Protein 6BIO (pdb70)

Solvent-accessible surface area: 13486 Å² total; per-residue (Å²): 77,45,53,154,43,52,142,164,32,72,40,83,36,100,38,115,91,7,38,9,0,60,0,32,2,94,92,78,36,63,20,94,0,12,117,48,11,128,26,74,112,86,189,32,52,22,94,0,15,66,22,2,87,0,0,4,55,28,106,92,104,38,25,0,37,1,43,7,17,144,34,55,4,32,0,43,99,98,5,16,65,88,46,79,34,106,18,61,0,71,73,62,6,10,0,9,57,52,7,1,90,82,14,101,108,55,68,86,0,52,50,112,9,128,7,42,0,27,0,16,34,0,88,26,0,3,18,0,46,25,174,54,95,87,4,10,0,59,54,102,10,0,111,79,83,42,44,70,115,104,41,80,25,1,0,70,23,0,4,53,32,0,69,83,32,68,55,25,117,33,70,143,34,54,3,8,50,105,31,0,8,13,8,0,0,0,6,11,0,0,6,36,5,9,33,25,3,49,22,66,8,74,48,0,14,108,86,30,108,94,12,166,78,50,87,85,20,76,32,0,0,0,0,0,1,61,41,51,105,130,66,81,140,101,21,52,21,0,0,0,24,18,14,149,32,45,0,0,1,0,9,75,110,50,139,36,2,54,97,49,49,34,210,160,31,106,93,67,56,34,28,10,32,33,23,24,122,136

B-factor: mean 14.34, std 7.34, range [4.66, 56.33]

Nearest PDB structures (foldseek):
  6bio-assembly1_A  TM=1.004E+00  e=8.485E-59  Trichomonas vaginalis
  6biq-assembly4_C  TM=9.882E-01  e=1.682E-50  Trichomonas vaginalis
  6biq-assembly5_D  TM=9.774E-01  e=6.934E-48  Trichomonas vaginalis
  7cfl-assembly1_A  TM=9.328E-01  e=3.157E-10  Clostridioides difficile
  4fdy-assembly2_B  TM=7.165E-01  e=2.242E-06  Staphylococcus aureus subsp. aureus Mu50

CATH classification: 2.30.30.40 (+1 more: 3.90.1720.10)

InterPro domains:
  IPR000064 Endopeptidase, NLPC/P60 domain [PF00877] (165-260)
  IPR000064 Endopeptidase, NLPC/P60 domain [PS51935] (149-275)
  IPR003646 SH3-like domain, bacterial-type [PF08239] (89-139)
  IPR038765 Papain-like cysteine peptidase superfamily [SSF54001] (151-274)
  IPR051794 Peptidoglycan endopeptidase RipA/RipB-like [PTHR47359] (88-273)

Structure (mmCIF, N/CA/C/O backbone):
data_6BIO
#
_entry.id   6BIO
#
_cell.length_a   53.150
_cell.length_b   70.120
_cell.length_c   80.000
_cell.angle_alpha   90.00
_cell.angle_beta   90.00
_cell.angle_gamma   90.00
#
_symmetry.space_group_name_H-M   'P 21 2 21'
#
loop_
_entity.id
_entity.type
_entity.pdbx_description
1 polymer 'Clan CA, family C40, NlpC/P60 superfamily cysteine peptidase'
2 water water
#
loop_
_atom_site.group_PDB
_atom_site.id
_atom_site.type_symbol
_atom_site.label_atom_id
_atom_site.label_alt_id
_atom_site.label_comp_id
_atom_site.label_asym_id
_atom_site.label_entity_id
_atom_site.label_seq_id
_atom_site.pdbx_PDB_ins_code
_atom_site.Cartn_x
_atom_site.Cartn_y
_atom_site.Cartn_z
_atom_site.occupancy
_atom_site.B_iso_or_equiv
_atom_site.auth_seq_id
_atom_site.auth_comp_id
_atom_site.auth_asym_id
_atom_site.auth_atom_id
_atom_site.pdbx_PDB_model_num
ATOM 1 N N . GLY A 1 1 ? 47.562 20.951 12.759 1.00 35.86 -2 GLY A N 1
ATOM 2 C CA . GLY A 1 1 ? 46.457 20.037 12.323 1.00 34.87 -2 GLY A CA 1
ATOM 3 C C . GLY A 1 1 ? 46.551 18.608 12.819 1.00 33.65 -2 GLY A C 1
ATOM 4 O O . GLY A 1 1 ? 46.524 17.664 12.010 1.00 35.35 -2 GLY A O 1
ATOM 10 N N . PRO A 1 2 ? 46.629 18.426 14.152 1.00 30.73 -1 PRO A N 1
ATOM 11 C CA . PRO A 1 2 ? 46.663 19.541 15.106 1.00 27.85 -1 PRO A CA 1
ATOM 12 C C . PRO A 1 2 ? 48.098 19.977 15.521 1.00 24.57 -1 PRO A C 1
ATOM 13 O O . PRO A 1 2 ? 48.277 20.851 16.364 1.00 25.23 -1 PRO A O 1
ATOM 24 N N . GLY A 1 3 ? 49.131 19.385 14.932 1.00 21.10 0 GLY A N 1
ATOM 25 C CA . GLY A 1 3 ? 50.460 19.675 15.433 1.00 18.56 0 GLY A CA 1
ATOM 26 C C . GLY A 1 3 ? 51.178 20.865 14.813 1.00 16.53 0 GLY A C 1
ATOM 27 O O . GLY A 1 3 ? 52.190 21.301 15.366 1.00 17.61 0 GLY A O 1
ATOM 31 N N . MET A 1 4 ? 50.705 21.407 13.686 1.00 14.38 1 MET A N 1
ATOM 32 C CA . MET A 1 4 ? 51.365 22.540 13.048 1.00 12.70 1 MET A CA 1
ATOM 33 C C . MET A 1 4 ? 51.349 23.777 13.958 1.00 11.34 1 MET A C 1
ATOM 34 O O . MET A 1 4 ? 50.304 24.131 14.536 1.00 11.87 1 MET A O 1
ATOM 48 N N . LEU A 1 5 ? 52.504 24.377 14.130 1.00 11.18 2 LEU A N 1
ATOM 49 C CA . LEU A 1 5 ? 52.637 25.628 14.859 1.00 11.08 2 LEU A CA 1
ATOM 50 C C . LEU A 1 5 ? 53.486 26.566 14.020 1.00 10.76 2 LEU A C 1
ATOM 51 O O . LEU A 1 5 ? 54.527 26.176 13.490 1.00 12.13 2 LEU A O 1
ATOM 67 N N . SER A 1 6 ? 53.038 27.802 13.897 1.00 10.12 3 SER A N 1
ATOM 68 C CA . SER A 1 6 ? 53.706 28.806 13.084 1.00 10.87 3 SER A CA 1
ATOM 69 C C . SER A 1 6 ? 55.019 29.272 13.713 1.00 10.89 3 SER A C 1
ATOM 70 O O . SER A 1 6 ? 55.105 29.529 14.918 1.00 11.19 3 SER A O 1
ATOM 78 N N . ILE A 1 7 ? 56.048 29.422 12.874 1.00 11.03 4 ILE A N 1
ATOM 79 C CA . ILE A 1 7 ? 57.317 29.997 13.318 1.00 11.38 4 ILE A CA 1
ATOM 80 C C . ILE A 1 7 ? 57.173 31.439 13.775 1.00 11.61 4 ILE A C 1
ATOM 81 O O . ILE A 1 7 ? 58.059 31.963 14.460 1.00 12.53 4 ILE A O 1
ATOM 97 N N . LEU A 1 8 ? 56.050 32.091 13.450 1.00 11.39 5 LEU A N 1
ATOM 98 C CA . LEU A 1 8 ? 55.825 33.461 13.912 1.00 11.58 5 LEU A CA 1
ATOM 99 C C . LEU A 1 8 ? 55.580 33.521 15.412 1.00 11.49 5 LEU A C 1
ATOM 100 O O . LEU A 1 8 ? 55.762 34.584 16.025 1.00 12.96 5 LEU A O 1
ATOM 116 N N . LEU A 1 9 ? 55.162 32.412 16.023 1.00 11.10 6 LEU A N 1
ATOM 117 C CA . LEU A 1 9 ? 55.063 32.313 17.471 1.00 10.59 6 LEU A CA 1
ATOM 118 C C . LEU A 1 9 ? 56.424 32.133 18.124 1.00 10.23 6 LEU A C 1
ATOM 119 O O . LEU A 1 9 ? 57.256 31.344 17.663 1.00 10.46 6 LEU A O 1
ATOM 135 N N . SER A 1 10 ? 56.629 32.822 19.236 1.00 10.43 7 SER A N 1
ATOM 136 C CA . SER A 1 10 ? 57.826 32.607 20.024 1.00 10.10 7 SER A CA 1
ATOM 137 C C . SER A 1 10 ? 57.867 31.181 20.538 1.00 10.74 7 SER A C 1
ATOM 138 O O . SER A 1 10 ? 56.841 30.569 20.836 1.00 10.65 7 SER A O 1
ATOM 146 N N . ALA A 1 11 ? 59.077 30.662 20.660 1.00 10.58 8 ALA A N 1
ATOM 147 C CA . ALA A 1 11 ? 59.310 29.370 21.291 1.00 10.98 8 ALA A CA 1
ATOM 148 C C . ALA A 1 11 ? 59.268 29.451 22.811 1.00 11.83 8 ALA A C 1
ATOM 149 O O . ALA A 1 11 ? 59.372 28.412 23.469 1.00 13.97 8 ALA A O 1
ATOM 156 N N . SER A 1 12 ? 59.157 30.646 23.386 1.00 11.64 9 SER A N 1
ATOM 157 C CA A SER A 1 12 ? 59.150 30.835 24.825 0.41 12.47 9 SER A CA 1
ATOM 158 C CA B SER A 1 12 ? 59.126 30.784 24.821 0.59 12.80 9 SER A CA 1
ATOM 159 C C . SER A 1 12 ? 57.951 31.685 25.188 1.00 12.56 9 SER A C 1
ATOM 160 O O . SER A 1 12 ? 57.477 32.476 24.380 1.00 12.86 9 SER A O 1
ATOM 175 N N . SER A 1 13 ? 57.462 31.533 26.414 1.00 12.71 10 SER A N 1
ATOM 176 C CA . SER A 1 13 ? 56.423 32.420 26.909 1.00 13.03 10 SER A CA 1
ATOM 177 C C . SER A 1 13 ? 56.622 32.733 28.384 1.00 15.05 10 SER A C 1
ATOM 178 O O . SER A 1 13 ? 56.967 31.857 29.167 1.00 16.25 10 SER A O 1
ATOM 186 N N . SER A 1 14 ? 56.459 34.008 28.722 1.00 16.08 11 SER A N 1
ATOM 187 C CA . SER A 1 14 ? 56.383 34.458 30.105 1.00 17.31 11 SER A CA 1
ATOM 188 C C . SER A 1 14 ? 54.959 34.805 30.515 1.00 16.05 11 SER A C 1
ATOM 189 O O . SER A 1 14 ? 54.763 35.413 31.576 1.00 17.78 11 SER A O 1
ATOM 197 N N . TYR A 1 15 ? 53.965 34.411 29.719 1.00 13.41 12 TYR A N 1
ATOM 198 C CA . TYR A 1 15 ? 52.588 34.844 29.942 1.00 11.53 12 TYR A CA 1
ATOM 199 C C . TYR A 1 15 ? 52.035 34.178 31.194 1.00 10.86 12 TYR A C 1
ATOM 200 O O . TYR A 1 15 ? 51.966 32.947 31.266 1.00 12.44 12 TYR A O 1
ATOM 218 N N . GLN A 1 16 ? 51.648 34.987 32.180 1.00 10.08 13 GLN A N 1
ATOM 219 C CA A GLN A 1 16 ? 51.162 34.458 33.434 0.52 10.99 13 GLN A CA 1
ATOM 220 C CA B GLN A 1 16 ? 51.126 34.564 33.476 0.48 11.51 13 GLN A CA 1
ATOM 221 C C . GLN A 1 16 ? 49.677 34.123 33.346 1.00 9.77 13 GLN A C 1
ATOM 222 O O . GLN A 1 16 ? 48.899 34.728 32.603 1.00 9.59 13 GLN A O 1
ATOM 249 N N . THR A 1 17 ? 49.279 33.123 34.127 1.00 8.99 14 THR A N 1
ATOM 250 C CA . THR A 1 17 ? 47.886 32.711 34.174 1.00 8.78 14 THR A CA 1
ATOM 251 C C . THR A 1 17 ? 47.005 33.852 34.654 1.00 8.28 14 THR A C 1
ATOM 252 O O . THR A 1 17 ? 47.248 34.448 35.721 1.00 10.28 14 THR A O 1
ATOM 263 N N . GLN A 1 18 ? 46.006 34.182 33.829 1.00 7.08 15 GLN A N 1
ATOM 264 C CA . GLN A 1 18 ? 45.114 35.299 34.101 1.00 7.07 15 GLN A CA 1
ATOM 265 C C . GLN A 1 18 ? 43.680 34.880 33.826 1.00 6.10 15 GLN A C 1
ATOM 266 O O . GLN A 1 18 ? 43.416 33.921 33.113 1.00 6.55 15 GLN A O 1
ATOM 280 N N . THR A 1 19 ? 42.744 35.628 34.390 1.00 6.46 16 THR A N 1
ATOM 281 C CA . THR A 1 19 ? 41.312 35.478 34.149 1.00 5.98 16 THR A CA 1
ATOM 282 C C . THR A 1 19 ? 40.782 36.791 33.591 1.00 6.33 16 THR A C 1
ATOM 283 O O . THR A 1 19 ? 41.527 37.744 33.376 1.00 6.86 16 THR A O 1
ATOM 294 N N . ILE A 1 20 ? 39.495 36.834 33.324 1.00 6.32 17 ILE A N 1
ATOM 295 C CA . ILE A 1 20 ? 38.835 37.983 32.702 1.00 6.09 17 ILE A CA 1
ATOM 296 C C . ILE A 1 20 ? 38.003 38.664 33.754 1.00 6.58 17 ILE A C 1
ATOM 297 O O . ILE A 1 20 ? 37.234 38.007 34.443 1.00 7.44 17 ILE A O 1
ATOM 313 N N . GLY A 1 21 ? 38.103 39.990 33.818 1.00 6.67 18 GLY A N 1
ATOM 314 C CA . GLY A 1 21 ? 37.246 40.774 34.664 1.00 6.38 18 GLY A CA 1
ATOM 315 C C . GLY A 1 21 ? 36.423 41.804 33.911 1.00 6.32 18 GLY A C 1
ATOM 316 O O . GLY A 1 21 ? 36.816 42.319 32.863 1.00 6.30 18 GLY A O 1
ATOM 320 N N . ARG A 1 22 ? 35.274 42.115 34.480 1.00 7.04 19 ARG A N 1
ATOM 321 C CA . ARG A 1 22 ? 34.452 43.204 33.982 1.00 7.05 19 ARG A CA 1
ATOM 322 C C . ARG A 1 22 ? 34.150 44.097 35.174 1.00 7.00 19 ARG A C 1
ATOM 323 O O . ARG A 1 22 ? 33.716 43.599 36.220 1.00 7.76 19 ARG A O 1
ATOM 344 N N . LEU A 1 23 ? 34.366 45.406 35.015 1.00 6.94 20 LEU A N 1
ATOM 345 C CA . LEU A 1 23 ? 34.140 46.327 36.118 1.00 7.18 20 LEU A CA 1
ATOM 346 C C . LEU A 1 23 ? 32.660 46.541 36.353 1.00 8.20 20 LEU A C 1
ATOM 347 O O . LEU A 1 23 ? 31.890 46.801 35.427 1.00 8.23 20 LEU A O 1
ATOM 363 N N . THR A 1 24 ? 32.261 46.399 37.615 1.00 8.91 21 THR A N 1
ATOM 364 C CA . THR A 1 24 ? 30.897 46.608 38.038 1.00 8.93 21 THR A CA 1
ATOM 365 C C . THR A 1 24 ? 30.721 47.809 38.964 1.00 9.27 21 THR A C 1
ATOM 366 O O . THR A 1 24 ? 29.574 48.253 39.165 1.00 10.63 21 THR A O 1
ATOM 377 N N . THR A 1 25 ? 31.798 48.295 39.577 1.00 9.17 22 THR A N 1
ATOM 378 C CA . THR A 1 25 ? 31.819 49.523 40.374 1.00 8.89 22 THR A CA 1
ATOM 379 C C . THR A 1 25 ? 30.522 49.733 41.171 1.00 9.19 22 THR A C 1
ATOM 380 O O . THR A 1 25 ? 29.792 50.703 40.935 1.00 9.95 22 THR A O 1
ATOM 391 N N . PRO A 1 26 ? 30.210 48.844 42.117 1.00 10.19 23 PRO A N 1
ATOM 392 C CA . PRO A 1 26 ? 28.857 48.847 42.709 1.00 11.29 23 PRO A CA 1
ATOM 393 C C . PRO A 1 26 ? 28.400 50.201 43.262 1.00 10.70 23 PRO A C 1
ATOM 394 O O . PRO A 1 26 ? 29.084 50.860 44.040 1.00 11.58 23 PRO A O 1
ATOM 405 N N . GLY A 1 27 ? 27.209 50.607 42.840 1.00 9.90 24 GLY A N 1
ATOM 406 C CA . GLY A 1 27 ? 26.578 51.827 43.288 1.00 10.15 24 GLY A CA 1
ATOM 407 C C . GLY A 1 27 ? 27.049 53.070 42.567 1.00 9.83 24 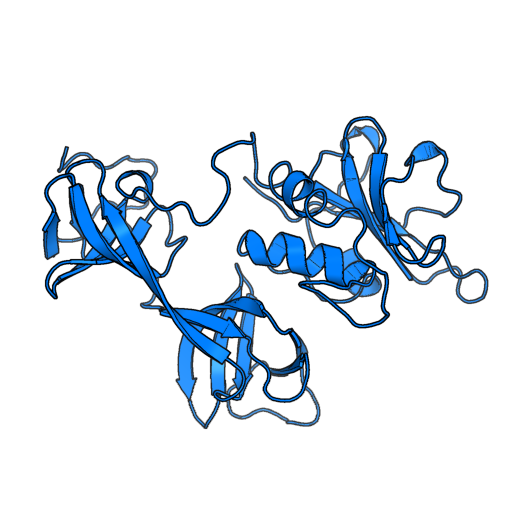GLY A C 1
ATOM 408 O O . GLY A 1 27 ? 26.545 54.163 42.859 1.00 10.55 24 GLY A O 1
ATOM 412 N N . THR A 1 28 ? 27.965 52.950 41.605 1.00 10.09 25 THR A N 1
ATOM 413 C CA . THR A 1 28 ? 28.560 54.105 40.955 1.00 9.93 25 THR A CA 1
ATOM 414 C C . THR A 1 28 ? 29.130 53.650 39.609 1.00 8.67 25 THR A C 1
ATOM 415 O O . THR A 1 28 ? 28.721 52.616 39.062 1.00 9.04 25 THR A O 1
ATOM 426 N N . ASN A 1 29 ? 30.011 54.478 39.045 1.00 8.68 26 ASN A N 1
ATOM 427 C CA . ASN A 1 29 ? 30.552 54.233 37.718 1.00 8.18 26 ASN A CA 1
ATOM 428 C C . ASN A 1 29 ? 32.063 54.170 37.684 1.00 8.06 26 ASN A C 1
ATOM 429 O O . ASN A 1 29 ? 32.620 54.033 36.600 1.00 8.31 26 ASN A O 1
ATOM 440 N N . LEU A 1 30 ? 32.730 54.325 38.823 1.00 8.06 27 LEU A N 1
ATOM 441 C CA . LEU A 1 30 ? 34.183 54.400 38.819 1.00 8.06 27 LEU A CA 1
ATOM 442 C C . LEU A 1 30 ? 34.757 53.755 40.069 1.00 8.59 27 LEU A C 1
ATOM 443 O O . LEU A 1 30 ? 34.066 53.579 41.081 1.00 9.13 27 LEU A O 1
ATOM 459 N N . VAL A 1 31 ? 36.045 53.417 40.004 1.00 8.23 28 VAL A N 1
ATOM 460 C CA . VAL A 1 31 ? 36.800 52.891 41.142 1.00 7.93 28 VAL A CA 1
ATOM 461 C C . VAL A 1 31 ? 38.205 53.475 41.075 1.00 8.14 28 VAL A C 1
ATOM 462 O O . VAL A 1 31 ? 38.822 53.527 40.005 1.00 7.50 28 VAL A O 1
ATOM 475 N N . LYS A 1 32 ? 38.752 53.865 42.240 1.00 8.76 29 LYS A N 1
ATOM 476 C CA . LYS A 1 32 ? 40.139 54.328 42.304 1.00 9.06 29 LYS A CA 1
ATOM 477 C C . LYS A 1 32 ? 41.084 53.184 41.961 1.00 8.19 29 LYS A C 1
ATOM 478 O O . LYS A 1 32 ? 40.908 52.052 42.416 1.00 8.91 29 LYS A O 1
ATOM 497 N N . ALA A 1 33 ? 42.140 53.497 41.219 1.00 8.06 30 ALA A N 1
ATOM 498 C CA . ALA A 1 33 ? 43.183 52.543 40.881 1.00 7.95 30 ALA A CA 1
ATOM 499 C C . ALA A 1 33 ? 44.502 52.995 41.499 1.00 8.36 30 ALA A C 1
ATOM 500 O O . ALA A 1 33 ? 44.763 54.204 41.662 1.00 9.21 30 ALA A O 1
ATOM 507 N N . TYR A 1 34 ? 45.315 52.014 41.846 1.00 8.18 31 TYR A N 1
ATOM 508 C CA . TYR A 1 34 ? 46.588 52.231 42.513 1.00 8.53 31 TYR A CA 1
ATOM 509 C C . TYR A 1 34 ? 47.683 51.404 41.851 1.00 9.11 31 TYR A C 1
ATOM 510 O O . TYR A 1 34 ? 47.431 50.467 41.109 1.00 9.06 31 TYR A O 1
ATOM 528 N N . LYS A 1 35 ? 48.914 51.740 42.152 1.00 9.85 32 LYS A N 1
ATOM 529 C CA . LYS A 1 35 ? 50.040 51.023 41.599 1.00 11.35 32 LYS A CA 1
ATOM 530 C C . LYS A 1 35 ? 50.617 49.991 42.563 1.00 12.16 32 LYS A C 1
ATOM 531 O O . LYS A 1 35 ? 51.649 49.386 42.257 1.00 14.01 32 LYS A O 1
ATOM 550 N N . SER A 1 36 ? 49.971 49.749 43.691 1.00 12.86 33 SER A N 1
ATOM 551 C CA . SER A 1 36 ? 50.343 48.647 44.579 1.00 13.57 33 SER A CA 1
ATOM 552 C C . SER A 1 36 ? 49.113 48.170 45.346 1.00 13.02 33 SER A C 1
ATOM 553 O O . SER A 1 36 ? 48.080 48.839 45.376 1.00 12.37 33 SER A O 1
ATOM 561 N N . SER A 1 37 ? 49.237 47.000 45.964 1.00 13.29 34 SER A N 1
ATOM 562 C CA . SER A 1 37 ? 48.194 46.427 46.797 1.00 14.23 34 SER A CA 1
ATOM 563 C C . SER A 1 37 ? 48.234 46.923 48.232 1.00 15.86 34 SER A C 1
ATOM 564 O O . SER A 1 37 ? 47.456 46.446 49.076 1.00 16.19 34 SER A O 1
ATOM 572 N N . ASN A 1 38 ? 49.139 47.840 48.531 1.00 16.25 35 ASN A N 1
ATOM 573 C CA . ASN A 1 38 ? 49.187 48.519 49.826 1.00 18.37 35 ASN A CA 1
ATOM 574 C C . ASN A 1 38 ? 49.535 49.974 49.559 1.00 18.46 35 ASN A C 1
ATOM 575 O O . ASN A 1 38 ? 50.628 50.450 49.873 1.00 19.38 35 ASN A O 1
ATOM 586 N N . PRO A 1 39 ? 48.608 50.717 48.979 1.00 18.35 36 PRO A N 1
ATOM 587 C CA . PRO A 1 39 ? 48.937 52.025 48.427 1.00 19.28 36 PRO A CA 1
ATOM 588 C C . PRO A 1 39 ? 48.822 53.106 49.472 1.00 21.40 36 PRO A C 1
ATOM 589 O O . PRO A 1 39 ? 48.240 52.922 50.540 1.00 21.58 36 PRO A O 1
ATOM 600 N N . ASP A 1 40 ? 49.408 54.238 49.124 1.00 23.44 37 ASP A N 1
ATOM 601 C CA . ASP A 1 40 ? 49.027 55.521 49.682 1.00 25.88 37 ASP A CA 1
ATOM 602 C C . ASP A 1 40 ? 47.631 55.813 49.130 1.00 25.93 37 ASP A C 1
ATOM 603 O O . ASP A 1 40 ? 47.473 56.196 47.972 1.00 25.39 37 ASP A O 1
ATOM 612 N N . LEU A 1 41 ? 46.597 55.612 49.949 1.00 26.53 38 LEU A N 1
ATOM 613 C CA . LEU A 1 41 ? 45.233 55.636 49.414 1.00 27.12 38 LEU A CA 1
ATOM 614 C C . LEU A 1 41 ? 44.805 57.014 48.928 1.00 27.96 38 LEU A C 1
ATOM 615 O O . LEU A 1 41 ? 43.841 57.112 48.147 1.00 28.43 38 LEU A O 1
ATOM 631 N N . ALA A 1 42 ? 45.479 58.066 49.400 1.00 27.72 39 ALA A N 1
ATOM 632 C CA . ALA A 1 42 ? 45.267 59.422 48.922 1.00 27.87 39 ALA A CA 1
ATOM 633 C C . ALA A 1 42 ? 45.776 59.629 47.511 1.00 27.51 39 ALA A C 1
ATOM 634 O O . ALA A 1 42 ? 45.315 60.559 46.839 1.00 28.71 39 ALA A O 1
ATOM 641 N N . ARG A 1 43 ? 46.737 58.828 47.060 1.00 25.69 40 ARG A N 1
ATOM 642 C CA . ARG A 1 43 ? 47.403 59.058 45.798 1.00 24.46 40 ARG A CA 1
ATOM 643 C C . ARG A 1 43 ? 47.049 57.908 44.851 1.00 20.71 40 ARG A C 1
ATOM 644 O O . ARG A 1 43 ? 47.862 57.049 44.541 1.00 21.15 40 ARG A O 1
ATOM 665 N N . ASN A 1 44 ? 45.795 57.872 44.413 1.00 17.46 41 ASN A N 1
ATOM 666 C CA . ASN A 1 44 ? 45.443 56.937 43.356 1.00 14.63 41 ASN A CA 1
ATOM 667 C C . ASN A 1 44 ? 46.044 57.417 42.042 1.00 13.50 41 ASN A C 1
ATOM 668 O O . ASN A 1 44 ? 46.166 58.621 41.793 1.00 14.16 41 ASN A O 1
ATOM 679 N N . CYS A 1 45 ? 46.453 56.464 41.208 1.00 12.36 42 CYS A N 1
ATOM 680 C CA . CYS A 1 45 ? 47.080 56.834 39.938 1.00 11.06 42 CYS A CA 1
ATOM 681 C C . CYS A 1 45 ? 46.069 57.376 38.935 1.00 10.26 42 CYS A C 1
ATOM 682 O O . CYS A 1 45 ? 46.422 58.223 38.110 1.00 11.46 42 CYS A O 1
ATOM 690 N N . TYR A 1 46 ? 44.847 56.857 38.973 1.00 8.70 43 TYR A N 1
ATOM 691 C CA . TYR A 1 46 ? 43.736 57.233 38.109 1.00 7.66 43 TYR A CA 1
ATOM 692 C C . TYR A 1 46 ? 42.542 56.422 38.627 1.00 7.75 43 TYR A C 1
ATOM 693 O O . TYR A 1 46 ? 42.573 55.932 39.754 1.00 8.45 43 TYR A O 1
ATOM 711 N N . TRP A 1 47 ? 41.502 56.274 37.812 1.00 7.51 44 TRP A N 1
ATOM 712 C CA . TRP A 1 47 ? 40.359 55.436 38.084 1.00 7.01 44 TRP A CA 1
ATOM 713 C C . TRP A 1 47 ? 40.149 54.499 36.909 1.00 6.40 44 TRP A C 1
ATOM 714 O O . TRP A 1 47 ? 40.636 54.724 35.806 1.00 6.75 44 TRP A O 1
ATOM 735 N N . LEU A 1 48 ? 39.397 53.433 37.158 1.00 6.05 45 LEU A N 1
ATOM 736 C CA . LEU A 1 48 ? 38.822 52.639 36.080 1.00 6.53 45 LEU A CA 1
ATOM 737 C C . LEU A 1 48 ? 37.304 52.671 36.205 1.00 6.03 45 LEU A C 1
ATOM 738 O O . LEU A 1 48 ? 36.777 53.095 37.231 1.00 7.60 45 LEU A O 1
ATOM 754 N N . TYR A 1 49 ? 36.602 52.255 35.133 1.00 5.89 46 TYR A N 1
ATOM 755 C CA . TYR A 1 49 ? 35.197 52.630 34.940 1.00 6.42 46 TYR A CA 1
ATOM 756 C C . TYR A 1 49 ? 34.287 51.438 34.650 1.00 7.06 46 TYR A C 1
ATOM 757 O O . TYR A 1 49 ? 34.710 50.413 34.114 1.00 6.91 46 TYR A O 1
ATOM 775 N N . PHE A 1 50 ? 33.015 51.639 34.983 1.00 7.18 47 PHE A N 1
ATOM 776 C CA . PHE A 1 50 ? 31.984 50.637 34.790 1.00 6.25 47 PHE A CA 1
ATOM 777 C C . PHE A 1 50 ? 32.011 50.066 33.382 1.00 6.52 47 PHE A C 1
ATOM 778 O O . PHE A 1 50 ? 32.113 50.801 32.394 1.00 6.66 47 PHE A O 1
ATOM 795 N N . ASP A 1 51 ? 31.917 48.736 33.284 1.00 6.17 48 ASP A N 1
ATOM 796 C CA . ASP A 1 51 ? 31.795 47.993 32.038 1.00 6.26 48 ASP A CA 1
ATOM 797 C C . ASP A 1 51 ? 33.075 47.947 31.220 1.00 5.71 48 ASP A C 1
ATOM 798 O O . ASP A 1 51 ? 33.041 47.456 30.104 1.00 6.82 48 ASP A O 1
ATOM 807 N N . TYR A 1 52 ? 34.199 48.406 31.775 1.00 5.30 49 TYR A N 1
ATOM 808 C CA . TYR A 1 52 ? 35.488 48.123 31.171 1.00 5.02 49 TYR A CA 1
ATOM 809 C C . TYR A 1 52 ? 35.836 46.653 31.371 1.00 5.38 49 TYR A C 1
ATOM 810 O O . TYR A 1 52 ? 35.473 46.032 32.370 1.00 6.82 49 TYR A O 1
ATOM 828 N N . TYR A 1 53 ? 36.586 46.119 30.410 1.00 5.74 50 TYR A N 1
ATOM 829 C CA . TYR A 1 53 ? 37.107 44.75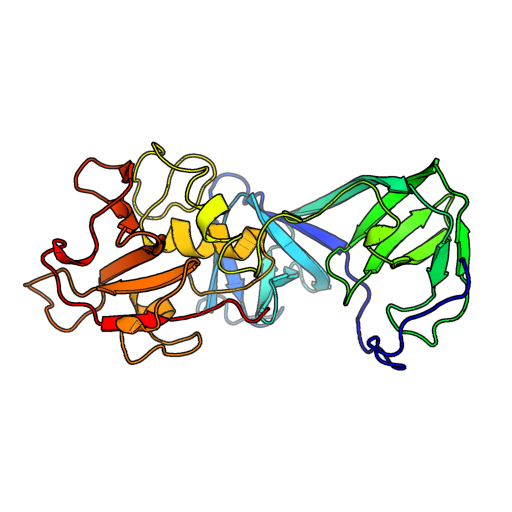9 30.469 1.00 5.73 50 TYR A CA 1
ATOM 830 C C . TYR A 1 53 ? 38.595 44.786 30.828 1.00 5.54 50 TYR A C 1
ATOM 831 O O . TYR A 1 53 ? 39.355 45.639 30.352 1.00 5.16 50 TYR A O 1
ATOM 849 N N . VAL A 1 54 ? 39.002 43.814 31.644 1.00 5.21 51 VAL A N 1
ATOM 850 C CA . VAL A 1 54 ? 40.386 43.692 32.083 1.00 5.30 51 VAL A CA 1
ATOM 851 C C . VAL A 1 54 ? 40.776 42.221 32.072 1.00 5.32 51 VAL A C 1
ATOM 852 O O . VAL A 1 54 ? 39.926 41.330 32.085 1.00 5.98 51 VAL A O 1
ATOM 865 N N . HIS A 1 55 ? 42.093 41.988 32.165 1.00 5.29 52 HIS A N 1
ATOM 866 C CA . HIS A 1 55 ? 42.600 40.731 32.635 1.00 5.32 52 HIS A CA 1
ATOM 867 C C . HIS A 1 55 ? 42.885 40.852 34.127 1.00 5.68 52 HIS A C 1
ATOM 868 O O . HIS A 1 55 ? 43.283 41.913 34.618 1.00 6.80 52 HIS A O 1
ATOM 883 N N . ILE A 1 56 ? 42.688 39.762 34.852 1.00 6.43 53 ILE A N 1
ATOM 884 C CA . ILE A 1 56 ? 42.958 39.699 36.291 1.00 6.90 53 ILE A CA 1
ATOM 885 C C . ILE A 1 56 ? 44.192 38.854 36.499 1.00 7.15 53 ILE A C 1
ATOM 886 O O . ILE A 1 56 ? 44.186 37.670 36.167 1.00 7.40 53 ILE A O 1
ATOM 902 N N . LEU A 1 57 ? 45.239 39.460 37.052 1.00 8.38 54 LEU A N 1
ATOM 903 C CA . LEU A 1 57 ? 46.504 38.804 37.354 1.00 8.85 54 LEU A CA 1
ATOM 904 C C . LEU A 1 57 ? 46.492 38.113 38.706 1.00 9.32 54 LEU A C 1
ATOM 905 O O . LEU A 1 57 ? 47.256 37.169 38.912 1.00 11.06 54 LEU A O 1
ATOM 921 N N . GLY A 1 58 ? 45.632 38.544 39.617 1.00 9.39 55 GLY A N 1
ATOM 922 C CA . GLY A 1 58 ? 45.558 37.954 40.935 1.00 10.49 55 GLY A CA 1
ATOM 923 C C . GLY A 1 58 ? 44.907 38.915 41.899 1.00 10.03 55 GLY A C 1
ATOM 924 O O . GLY A 1 58 ? 44.445 39.982 41.506 1.00 9.44 55 GLY A O 1
ATOM 928 N N . TYR A 1 59 ? 44.890 38.521 43.162 1.00 10.73 56 TYR A N 1
ATOM 929 C CA . TYR A 1 59 ? 44.299 39.316 44.225 1.00 10.88 56 TYR A CA 1
ATOM 930 C C . TYR A 1 59 ? 45.274 39.368 45.396 1.00 11.89 56 TYR A C 1
ATOM 931 O O . TYR A 1 59 ? 45.964 38.384 45.688 1.00 13.73 56 TYR A O 1
ATOM 949 N N . GLU A 1 60 ? 45.283 40.492 46.110 1.00 12.71 57 GLU A N 1
ATOM 950 C CA . GLU A 1 60 ? 46.109 40.636 47.301 1.00 14.28 57 GLU A CA 1
ATOM 951 C C . GLU A 1 60 ? 45.561 41.777 48.145 1.00 13.39 57 GLU A C 1
ATOM 952 O O . GLU A 1 60 ? 45.237 42.840 47.613 1.00 12.56 57 GLU A O 1
ATOM 964 N N . ASN A 1 61 ? 45.493 41.560 49.461 1.00 13.62 58 ASN A N 1
ATOM 965 C CA . ASN A 1 61 ? 45.179 42.629 50.411 1.00 14.72 58 ASN A CA 1
ATOM 966 C C . ASN A 1 61 ? 43.903 43.378 50.069 1.00 14.67 58 ASN A C 1
ATOM 967 O O . ASN A 1 61 ? 43.800 44.590 50.281 1.00 16.50 58 ASN A O 1
ATOM 978 N N . GLY A 1 62 ? 42.915 42.657 49.549 1.00 14.10 59 GLY A N 1
ATOM 979 C CA . GLY A 1 62 ? 41.644 43.267 49.222 1.00 13.40 59 GLY A CA 1
ATOM 980 C C . GLY A 1 62 ? 41.557 43.881 47.844 1.00 12.51 59 GLY A C 1
ATOM 981 O O . GLY A 1 62 ? 40.503 44.424 47.494 1.00 12.91 59 GLY A O 1
ATOM 985 N N . PHE A 1 63 ? 42.626 43.828 47.062 1.00 10.77 60 PHE A N 1
ATOM 986 C CA . PHE A 1 63 ? 42.649 44.384 45.721 1.00 10.63 60 PHE A CA 1
ATOM 987 C C . PHE A 1 63 ? 42.760 43.291 44.672 1.00 10.23 60 PHE A C 1
ATOM 988 O O . PHE A 1 63 ? 43.365 42.242 44.898 1.00 11.44 60 PHE A O 1
ATOM 1005 N N . ALA A 1 64 ? 42.229 43.586 43.503 1.00 9.02 61 ALA A N 1
ATOM 1006 C CA . ALA A 1 64 ? 42.494 42.834 42.291 1.00 8.24 61 ALA A CA 1
ATOM 1007 C C . ALA A 1 64 ? 43.593 43.545 41.506 1.00 7.99 61 ALA A C 1
ATOM 1008 O O . ALA A 1 64 ? 43.544 44.772 41.335 1.00 8.05 61 ALA A O 1
ATOM 1015 N N . HIS A 1 65 ? 44.580 42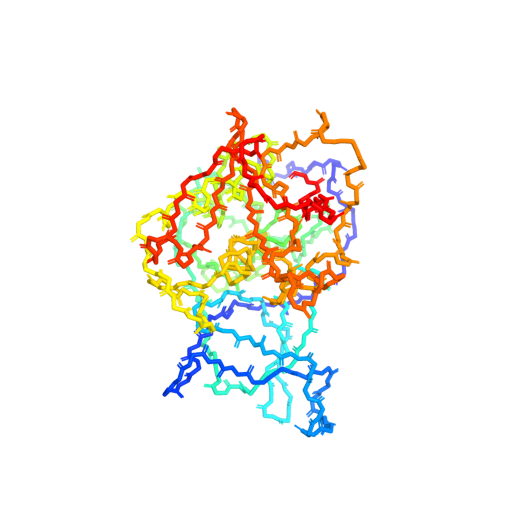.777 41.048 1.00 8.00 62 HIS A N 1
ATOM 1016 C CA . HIS A 1 65 ? 45.616 43.252 40.158 1.00 8.16 62 HIS A CA 1
ATOM 1017 C C . HIS A 1 65 ? 45.102 43.032 38.745 1.00 7.71 62 HIS A C 1
ATOM 1018 O O . HIS A 1 65 ? 44.878 41.883 38.344 1.00 7.54 62 HIS A O 1
ATOM 1032 N N . VAL A 1 66 ? 44.868 44.117 38.004 1.00 6.82 63 VAL A N 1
ATOM 1033 C CA . VAL A 1 66 ? 44.224 44.048 36.698 1.00 6.00 63 VAL A CA 1
ATOM 1034 C C . VAL A 1 66 ? 45.151 44.616 35.635 1.00 6.18 63 VAL A C 1
ATOM 1035 O O . VAL A 1 66 ? 46.049 45.408 35.911 1.00 6.88 63 VAL A O 1
ATOM 1048 N N . ARG A 1 67 ? 44.858 44.241 34.396 1.00 6.23 64 ARG A N 1
ATOM 1049 C CA . ARG A 1 67 ? 45.700 44.606 33.279 1.00 6.01 64 ARG A CA 1
ATOM 1050 C C . ARG A 1 67 ? 44.847 44.920 32.072 1.00 5.51 64 ARG A C 1
ATOM 1051 O O . ARG A 1 67 ? 43.895 44.182 31.759 1.00 5.97 64 ARG A O 1
ATOM 1072 N N . ILE A 1 68 ? 45.197 46.020 31.405 1.00 5.70 65 ILE A N 1
ATOM 1073 C CA . ILE A 1 68 ? 44.622 46.387 30.106 1.00 5.35 65 ILE A CA 1
ATOM 1074 C C . ILE A 1 68 ? 45.815 46.615 29.181 1.00 5.07 65 ILE A C 1
ATOM 1075 O O . ILE A 1 68 ? 46.579 47.551 29.384 1.00 5.97 65 ILE A O 1
ATOM 1091 N N . GLY A 1 69 ? 46.030 45.730 28.230 1.00 5.43 66 GLY A N 1
ATOM 1092 C CA . GLY A 1 69 ? 47.202 45.885 27.371 1.00 5.84 66 GLY A CA 1
ATOM 1093 C C . GLY A 1 69 ? 48.483 45.871 28.179 1.00 6.74 66 GLY A C 1
ATOM 1094 O O . GLY A 1 69 ? 48.757 44.945 28.938 1.00 7.11 66 GLY A O 1
ATOM 1098 N N . THR A 1 70 ? 49.274 46.913 27.996 1.00 7.13 67 THR A N 1
ATOM 1099 C CA . THR A 1 70 ? 50.545 47.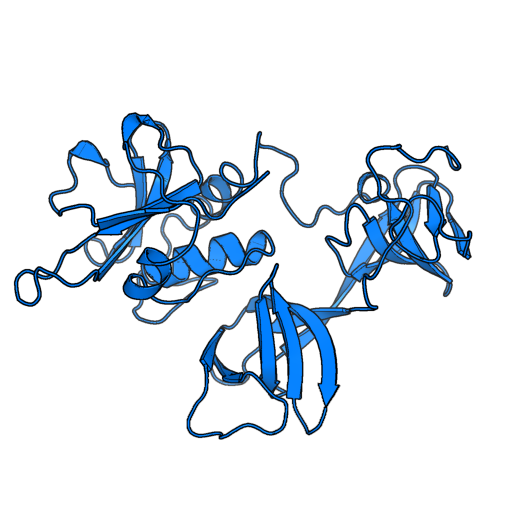034 28.682 1.00 8.87 67 THR A CA 1
ATOM 1100 C C . THR A 1 70 ? 50.413 47.661 30.059 1.00 8.46 67 THR A C 1
ATOM 1101 O O . THR A 1 70 ? 51.420 47.793 30.747 1.00 10.19 67 THR A O 1
ATOM 1112 N N . GLU A 1 71 ? 49.231 48.097 30.469 1.00 7.08 68 GLU A N 1
ATOM 1113 C CA . GLU A 1 71 ? 49.026 48.808 31.714 1.00 6.77 68 GLU A CA 1
ATOM 1114 C C . GLU A 1 71 ? 48.484 47.868 32.779 1.00 6.81 68 GLU A C 1
ATOM 1115 O O . GLU A 1 71 ? 47.550 47.112 32.523 1.00 7.19 68 GLU A O 1
ATOM 1127 N N . ASP A 1 72 ? 49.033 47.935 33.976 1.00 7.03 69 ASP A N 1
ATOM 1128 C CA . ASP A 1 72 ? 48.497 47.210 35.123 1.00 7.33 69 ASP A CA 1
ATOM 1129 C C . ASP A 1 72 ? 48.312 48.141 36.316 1.00 7.63 69 ASP A C 1
ATOM 1130 O O . ASP A 1 72 ? 49.027 49.140 36.486 1.00 7.97 69 ASP A O 1
ATOM 1139 N N . CYS A 1 73 ? 47.358 47.781 37.165 1.00 7.47 70 CYS A N 1
ATOM 1140 C CA . CYS A 1 73 ? 47.048 48.563 38.349 1.00 7.43 70 CYS A CA 1
ATOM 1141 C C . CYS A 1 73 ? 46.244 47.683 39.298 1.00 7.32 70 CYS A C 1
ATOM 1142 O O . CYS A 1 73 ? 45.929 46.521 39.005 1.00 7.73 70 CYS A O 1
ATOM 1150 N N . TRP A 1 74 ? 45.900 48.252 40.441 1.00 7.79 71 TRP A N 1
ATOM 1151 C CA . TRP A 1 74 ? 45.201 47.540 41.500 1.00 7.48 71 TRP A CA 1
ATOM 1152 C C . TRP A 1 74 ? 43.936 48.308 41.841 1.00 7.65 71 TRP A C 1
ATOM 1153 O O . TRP A 1 74 ? 43.985 49.528 42.043 1.00 8.87 71 TRP A O 1
ATOM 1174 N N . ILE A 1 75 ? 42.814 47.599 41.910 1.00 7.64 72 ILE A N 1
ATOM 1175 C CA . ILE A 1 75 ? 41.506 48.151 42.225 1.00 8.45 72 ILE A CA 1
ATOM 1176 C C . ILE A 1 75 ? 40.817 47.282 43.270 1.00 8.53 72 ILE A C 1
ATOM 1177 O O . ILE A 1 75 ? 41.052 46.081 43.358 1.00 9.10 72 ILE A O 1
ATOM 1193 N N . SER A 1 76 ? 39.920 47.868 44.049 1.00 9.73 73 SER A N 1
ATOM 1194 C CA . SER A 1 76 ? 39.246 47.084 45.082 1.00 11.34 73 SER A CA 1
ATOM 1195 C C . SER A 1 76 ? 38.595 45.857 44.469 1.00 10.95 73 SER A C 1
ATOM 1196 O O . SER A 1 76 ? 37.920 45.965 43.447 1.00 11.36 73 SER A O 1
ATOM 1204 N N . LYS A 1 77 ? 38.754 44.697 45.130 1.00 10.94 74 LYS A N 1
ATOM 1205 C CA . LYS A 1 77 ? 38.224 43.459 44.575 1.00 12.08 74 LYS A CA 1
ATOM 1206 C C . LYS A 1 77 ? 36.715 43.481 44.427 1.00 12.67 74 LYS A C 1
ATOM 1207 O O . LYS A 1 77 ? 36.181 42.723 43.608 1.00 13.83 74 LYS A O 1
ATOM 1226 N N . ASP A 1 78 ? 36.008 44.325 45.170 1.00 12.76 75 ASP A N 1
ATOM 1227 C CA A ASP A 1 78 ? 34.558 44.363 45.030 0.53 13.85 75 ASP A CA 1
ATOM 1228 C CA B ASP A 1 78 ? 34.556 44.394 45.058 0.47 13.61 75 ASP A CA 1
ATOM 1229 C C . ASP A 1 78 ? 34.096 45.219 43.872 1.00 12.44 75 ASP A C 1
ATOM 1230 O O . ASP A 1 78 ? 32.893 45.322 43.649 1.00 12.61 75 ASP A O 1
ATOM 1247 N N . SER A 1 79 ? 35.015 45.785 43.102 1.00 10.55 76 SER A N 1
ATOM 1248 C CA . SER A 1 79 ? 34.634 46.637 41.978 1.00 9.13 76 SER A CA 1
ATOM 1249 C C . SER A 1 79 ? 34.544 45.917 40.646 1.00 8.58 76 SER A C 1
ATOM 1250 O O . SER A 1 79 ? 34.254 46.568 39.637 1.00 8.43 76 SER A O 1
ATOM 1258 N N . LEU A 1 80 ? 34.799 44.614 40.591 1.00 8.66 77 LEU A N 1
ATOM 1259 C CA . LEU A 1 80 ? 34.753 43.873 39.339 1.00 9.63 77 LEU A CA 1
ATOM 1260 C C . LEU A 1 80 ? 34.228 42.475 39.624 1.00 9.65 77 LEU A C 1
ATOM 1261 O O . LEU A 1 80 ? 34.208 42.012 40.777 1.00 10.64 77 LEU A O 1
ATOM 1277 N N . GLU A 1 81 ? 33.862 41.802 38.540 1.00 10.11 78 GLU A N 1
ATOM 1278 C CA . GLU A 1 81 ? 33.439 40.416 38.552 1.00 9.69 78 GLU A CA 1
ATOM 1279 C C . GLU A 1 81 ? 34.294 39.618 37.575 1.00 9.35 78 GLU A C 1
ATOM 1280 O O . GLU A 1 81 ? 34.742 40.137 36.557 1.00 9.81 78 GLU A O 1
ATOM 1292 N N . GLU A 1 82 ? 34.525 38.341 37.896 1.00 9.59 79 GLU A N 1
ATOM 1293 C CA . GLU A 1 82 ? 35.186 37.416 36.972 1.00 10.71 79 GLU A CA 1
ATOM 1294 C C . GLU A 1 82 ? 34.191 36.934 35.925 1.00 10.36 79 GLU A C 1
ATOM 1295 O O . GLU A 1 82 ? 33.018 36.677 36.233 1.00 12.19 79 GLU A O 1
ATOM 1307 N N . ILE A 1 83 ? 34.673 36.779 34.700 1.00 9.98 80 ILE A N 1
ATOM 1308 C CA . ILE A 1 83 ? 33.870 36.405 33.548 1.00 11.17 80 ILE A CA 1
ATOM 1309 C C . ILE A 1 83 ? 34.479 35.172 32.921 1.00 10.28 80 ILE A C 1
ATOM 1310 O O . ILE A 1 83 ? 35.688 35.157 32.657 1.00 9.73 80 ILE A O 1
ATOM 1326 N N . THR A 1 84 ? 33.641 34.186 32.607 1.00 9.99 81 THR A N 1
ATOM 1327 C CA . THR A 1 84 ? 34.032 33.112 31.699 1.00 10.04 81 THR A CA 1
ATOM 1328 C C . THR A 1 84 ? 33.062 33.077 30.526 1.00 10.20 81 THR A C 1
ATOM 1329 O O . THR A 1 84 ? 31.897 33.440 30.665 1.00 11.77 81 THR A O 1
ATOM 1340 N N . ILE A 1 85 ? 33.543 32.629 29.372 1.00 9.90 82 ILE A N 1
ATOM 1341 C CA . ILE A 1 85 ? 32.798 32.769 28.119 1.00 9.88 82 ILE A CA 1
ATOM 1342 C C . ILE A 1 85 ? 32.640 31.420 27.402 1.00 9.94 82 ILE A C 1
ATOM 1343 O O . ILE A 1 85 ? 33.601 30.889 26.850 1.00 10.00 82 ILE A O 1
ATOM 1359 N N . PRO A 1 86 ? 31.437 30.854 27.350 1.00 11.01 83 PRO A N 1
ATOM 1360 C CA . PRO A 1 86 ? 31.236 29.608 26.594 1.00 11.89 83 PRO A CA 1
ATOM 1361 C C . PRO A 1 86 ? 31.362 29.830 25.108 1.00 12.43 83 PRO A C 1
ATOM 1362 O O . PRO A 1 86 ? 30.881 30.834 24.580 1.00 14.30 83 PRO A O 1
ATOM 1373 N N . THR A 1 87 ? 31.981 28.873 24.420 1.00 12.48 84 THR A N 1
ATOM 1374 C CA . THR A 1 87 ? 32.056 28.892 22.968 1.00 13.12 84 THR A CA 1
ATOM 1375 C C . THR A 1 87 ? 32.262 27.442 22.503 1.00 13.18 84 THR A C 1
ATOM 1376 O O . THR A 1 87 ? 32.157 26.499 23.300 1.00 13.58 84 THR A O 1
ATOM 1387 N N . GLN A 1 88 ? 32.584 27.276 21.225 1.00 14.51 85 GLN A N 1
ATOM 1388 C CA . GLN A 1 88 ? 32.909 25.979 20.650 1.00 16.06 85 GLN A CA 1
ATOM 1389 C C . GLN A 1 88 ? 34.103 26.093 19.720 1.00 14.97 85 GLN A C 1
ATOM 1390 O O . GLN A 1 88 ? 34.358 27.156 19.140 1.00 15.18 85 GLN A O 1
ATOM 1404 N N . SER A 1 89 ? 34.855 25.006 19.584 1.00 14.04 86 SER A N 1
ATOM 1405 C CA . SER A 1 89 ? 35.930 25.003 18.616 1.00 15.04 86 SER A CA 1
ATOM 1406 C C . SER A 1 89 ? 35.347 24.701 17.244 1.00 16.18 86 SER A C 1
ATOM 1407 O O . SER A 1 89 ? 34.312 24.034 17.102 1.00 16.88 86 SER A O 1
ATOM 1415 N N . VAL A 1 90 ? 36.024 25.190 16.224 1.00 17.31 87 VAL A N 1
ATOM 1416 C CA . VAL A 1 90 ? 35.598 24.972 14.839 1.00 18.49 87 VAL A CA 1
ATOM 1417 C C . VAL A 1 90 ? 36.542 24.053 14.081 1.00 19.25 87 VAL A C 1
ATOM 1418 O O . VAL A 1 90 ? 36.203 23.633 12.961 1.00 19.95 87 VAL A O 1
ATOM 1431 N N . THR A 1 91 ? 37.739 23.807 14.604 1.00 20.09 88 THR A N 1
ATOM 1432 C CA . THR A 1 91 ? 38.751 22.972 13.973 1.00 21.26 88 THR A CA 1
ATOM 1433 C C . THR A 1 91 ? 39.468 22.224 15.081 1.00 21.32 88 THR A C 1
ATOM 1434 O O . THR A 1 91 ? 39.590 22.730 16.184 1.00 21.27 88 THR A O 1
ATOM 1445 N N . GLU A 1 92 ? 39.935 21.018 14.792 1.00 21.01 89 GLU A N 1
ATOM 1446 C CA . GLU A 1 92 ? 40.712 20.282 15.786 1.00 20.30 89 GLU A CA 1
ATOM 1447 C C . GLU A 1 92 ? 41.962 21.084 16.164 1.00 18.77 89 GLU A C 1
ATOM 1448 O O . GLU A 1 92 ? 42.540 21.810 15.347 1.00 19.65 89 GLU A O 1
ATOM 1460 N N . ALA A 1 93 ? 42.366 20.958 17.427 1.00 16.37 90 ALA A N 1
ATOM 1461 C CA . ALA A 1 93 ? 43.505 21.711 17.951 1.00 14.65 90 ALA A CA 1
ATOM 1462 C C . ALA A 1 93 ? 43.977 21.022 19.226 1.00 13.11 90 ALA A C 1
ATOM 1463 O O . ALA A 1 93 ? 43.289 20.163 19.792 1.00 14.12 90 ALA A O 1
ATOM 1470 N N . ASN A 1 94 ? 45.179 21.379 19.671 1.00 12.06 91 ASN A N 1
ATOM 1471 C CA . ASN A 1 94 ? 45.668 20.995 20.986 1.00 11.39 91 ASN A CA 1
ATOM 1472 C C . ASN A 1 94 ? 45.495 22.143 21.974 1.00 10.30 91 ASN A C 1
ATOM 1473 O O . ASN A 1 94 ? 45.694 23.319 21.638 1.00 11.78 91 ASN A O 1
ATOM 1484 N N . ILE A 1 95 ? 45.162 21.799 23.202 1.00 9.89 92 ILE A N 1
ATOM 1485 C CA . ILE A 1 95 ? 45.368 22.685 24.340 1.00 8.92 92 ILE A CA 1
ATOM 1486 C C . ILE A 1 95 ? 46.824 22.516 24.777 1.00 9.25 92 ILE A C 1
ATOM 1487 O O . ILE A 1 95 ? 47.248 21.397 25.093 1.00 9.21 92 ILE A O 1
ATOM 1503 N N . TYR A 1 96 ? 47.581 23.617 24.795 1.00 8.40 93 TYR A N 1
ATOM 1504 C CA . TYR A 1 96 ? 48.995 23.611 25.160 1.00 9.22 93 TYR A CA 1
ATOM 1505 C C . TYR A 1 96 ? 49.201 24.184 26.558 1.00 8.38 93 TYR A C 1
ATOM 1506 O O . TYR A 1 96 ? 48.380 24.950 27.073 1.00 8.78 93 TYR A O 1
ATOM 1524 N N . SER A 1 97 ? 50.343 23.864 27.156 1.00 9.41 94 SER A N 1
ATOM 1525 C CA . SER A 1 97 ? 50.669 24.306 28.503 1.00 9.58 94 SER A CA 1
ATOM 1526 C C . SER A 1 97 ? 50.908 25.816 28.588 1.00 9.46 94 SER A C 1
ATOM 1527 O O . SER A 1 97 ? 50.799 26.372 29.679 1.00 9.68 94 SER A O 1
ATOM 1535 N N . GLU A 1 98 ? 51.259 26.449 27.476 1.00 8.99 95 GLU A N 1
ATOM 1536 C CA . GLU A 1 98 ? 51.589 27.865 27.423 1.00 8.93 95 GLU A CA 1
ATOM 1537 C C . GLU A 1 98 ? 51.325 28.366 26.009 1.00 8.25 95 GLU A C 1
ATOM 1538 O O . GLU A 1 98 ? 51.293 27.576 25.051 1.00 8.41 95 GLU A O 1
ATOM 1550 N N . PRO A 1 99 ? 51.191 29.686 25.831 1.00 7.55 96 PRO A N 1
ATOM 1551 C CA . PRO A 1 99 ? 50.937 30.243 24.504 1.00 8.25 96 PRO A CA 1
ATOM 1552 C C . PRO A 1 99 ? 52.245 30.507 23.779 1.00 8.54 96 PRO A C 1
ATOM 1553 O O . PRO A 1 99 ? 52.726 31.641 23.698 1.00 9.85 96 PRO A O 1
ATOM 1564 N N . SER A 1 100 ? 52.842 29.423 23.267 1.00 9.11 97 SER A N 1
ATOM 1565 C CA . SER A 1 100 ? 54.099 29.472 22.538 1.00 9.39 97 SER A CA 1
ATOM 1566 C C . SER A 1 100 ? 54.064 28.317 21.554 1.00 9.02 97 SER A C 1
ATOM 1567 O O . SER A 1 100 ? 53.099 27.549 21.513 1.00 9.70 97 SER A O 1
ATOM 1575 N N . ARG A 1 101 ? 55.129 28.181 20.763 1.00 8.45 98 ARG A N 1
ATOM 1576 C CA . ARG A 1 101 ? 55.263 27.031 19.887 1.00 9.44 98 ARG A CA 1
ATOM 1577 C C . ARG A 1 101 ? 56.079 25.881 20.504 1.00 9.90 98 ARG A C 1
ATOM 1578 O O . ARG A 1 101 ? 56.460 24.970 19.777 1.00 11.06 98 ARG A O 1
ATOM 1599 N N . THR A 1 102 ? 56.278 25.861 21.818 1.00 9.77 99 THR A N 1
ATOM 1600 C CA . THR A 1 102 ? 56.972 24.740 22.448 1.00 10.84 99 THR A CA 1
ATOM 1601 C C . THR A 1 102 ? 56.273 24.263 23.725 1.00 10.35 99 THR A C 1
ATOM 1602 O O . THR A 1 102 ? 56.910 23.613 24.567 1.00 11.15 99 THR A O 1
ATOM 1613 N N . GLY A 1 103 ? 54.978 24.551 23.885 1.00 9.61 100 GLY A N 1
ATOM 1614 C CA . GLY A 1 103 ? 54.241 24.030 25.024 1.00 10.16 100 GLY A CA 1
ATOM 1615 C C . GLY A 1 103 ? 54.013 22.538 24.902 1.00 10.46 100 GLY A C 1
ATOM 1616 O O . GLY A 1 103 ? 53.912 21.988 23.817 1.00 10.74 100 GLY A O 1
ATOM 1620 N N . THR A 1 104 ? 53.863 21.891 26.047 1.00 10.23 101 THR A N 1
ATOM 1621 C CA . THR A 1 104 ? 53.438 20.493 26.048 1.00 11.22 101 THR A CA 1
ATOM 1622 C C . THR A 1 104 ? 51.933 20.438 25.781 1.00 10.57 101 THR A C 1
ATOM 1623 O O . THR A 1 104 ? 51.193 21.442 25.930 1.00 11.05 101 THR A O 1
ATOM 1634 N N . ILE A 1 105 ? 51.463 19.257 25.405 1.00 10.85 102 ILE A N 1
ATOM 1635 C CA . ILE A 1 105 ? 50.065 19.035 25.097 1.00 11.04 102 ILE A CA 1
ATOM 1636 C C . ILE A 1 105 ? 49.327 18.679 26.380 1.00 11.47 102 ILE A C 1
ATOM 1637 O O . ILE A 1 105 ? 49.602 17.657 27.024 1.00 12.83 102 ILE A O 1
ATOM 1653 N N . VAL A 1 106 ? 48.333 19.483 26.725 1.00 10.91 103 VAL A N 1
ATOM 1654 C CA . VAL A 1 106 ? 47.473 19.180 27.853 1.00 10.39 103 VAL A CA 1
ATOM 1655 C C . VAL A 1 106 ? 46.388 18.220 27.416 1.00 10.61 103 VAL A C 1
ATOM 1656 O O . VAL A 1 106 ? 46.119 17.202 28.074 1.00 11.44 103 VAL A O 1
ATOM 1669 N N . ARG A 1 107 ? 45.759 18.524 26.281 1.00 10.51 104 ARG A N 1
ATOM 1670 C CA . ARG A 1 107 ? 44.647 17.726 25.786 1.00 10.73 104 ARG A CA 1
ATOM 1671 C C . ARG A 1 107 ? 44.353 18.061 24.327 1.00 9.92 104 ARG A C 1
ATOM 1672 O O . ARG A 1 107 ? 44.289 19.239 23.959 1.00 10.42 104 ARG A O 1
ATOM 1693 N N . TYR A 1 108 ? 44.139 17.024 23.521 1.00 11.26 105 TYR A N 1
ATOM 1694 C CA . TYR A 1 108 ? 43.615 17.181 22.179 1.00 11.45 105 TYR A CA 1
ATOM 1695 C C . TYR A 1 108 ? 42.137 17.562 22.259 1.00 11.33 105 TYR A C 1
ATOM 1696 O O . TYR A 1 108 ? 41.384 17.042 23.084 1.00 12.56 105 TYR A O 1
ATOM 1714 N N . VAL A 1 109 ? 41.734 18.502 21.415 1.00 11.46 106 VAL A N 1
ATOM 1715 C CA . VAL A 1 109 ? 40.352 18.957 21.368 1.00 10.61 106 VAL A CA 1
ATOM 1716 C C . VAL A 1 109 ? 39.785 18.752 19.978 1.00 11.91 106 VAL A C 1
ATOM 1717 O O . VAL A 1 109 ? 40.259 19.396 19.021 1.00 12.76 106 VAL A O 1
ATOM 1730 N N . PRO A 1 110 ? 38.815 17.849 19.803 1.00 12.39 107 PRO A N 1
ATOM 1731 C CA . PRO A 1 110 ? 38.226 17.671 18.480 1.00 13.72 107 PRO A CA 1
ATOM 1732 C C . PRO A 1 110 ? 37.437 18.897 18.073 1.00 13.82 107 PRO A C 1
ATOM 1733 O O . PRO A 1 110 ? 37.013 19.730 18.887 1.00 13.46 107 PRO A O 1
ATOM 1744 N N . ALA A 1 111 ? 37.292 19.024 16.764 1.00 15.16 108 ALA A N 1
ATOM 1745 C CA . ALA A 1 111 ? 36.465 20.081 16.239 1.00 15.91 108 ALA A CA 1
ATOM 1746 C C . ALA A 1 111 ? 35.062 19.975 16.832 1.00 15.92 108 ALA A C 1
ATOM 1747 O O . ALA A 1 111 ? 34.574 18.890 17.142 1.00 16.58 108 ALA A O 1
ATOM 1754 N N . ASN A 1 112 ? 34.396 21.121 16.954 1.00 16.58 109 ASN A N 1
ATOM 1755 C CA . ASN A 1 112 ? 33.015 21.214 17.429 1.00 17.48 109 ASN A CA 1
ATOM 1756 C C . ASN A 1 112 ? 32.846 20.904 18.906 1.00 17.17 109 ASN A C 1
ATOM 1757 O O . ASN A 1 112 ? 31.784 20.428 19.322 1.00 18.96 109 ASN A O 1
ATOM 1768 N N . SER A 1 113 ? 33.898 21.062 19.694 1.00 15.03 110 SER A N 1
ATOM 1769 C CA . SER A 1 113 ? 33.853 20.813 21.125 1.00 14.01 110 SER A CA 1
ATOM 1770 C C . SER A 1 113 ? 33.341 22.048 21.851 1.00 13.69 110 SER A C 1
ATOM 1771 O O . SER A 1 113 ? 33.741 23.179 21.557 1.00 14.34 110 SER A O 1
ATOM 1779 N N . GLN A 1 114 ? 32.513 21.842 22.855 1.00 13.13 111 GLN A N 1
ATOM 1780 C CA . GLN A 1 114 ? 32.142 22.924 23.754 1.00 13.98 111 GLN A CA 1
ATOM 1781 C C . GLN A 1 114 ? 33.287 23.191 24.723 1.00 12.45 111 GLN A C 1
ATOM 1782 O O . GLN A 1 114 ? 33.766 22.278 25.393 1.00 12.32 111 GLN A O 1
ATOM 1796 N N . VAL A 1 115 ? 33.698 24.446 24.842 1.00 11.57 112 VAL A N 1
ATOM 1797 C CA . VAL A 1 115 ? 34.791 24.867 25.714 1.00 10.33 112 VAL A CA 1
ATOM 1798 C C . VAL A 1 115 ? 34.398 26.163 26.417 1.00 9.68 112 VAL A C 1
ATOM 1799 O O . VAL A 1 115 ? 33.434 26.849 26.039 1.00 11.15 112 VAL A O 1
ATOM 1812 N N . THR A 1 116 ? 35.157 26.513 27.446 1.00 9.29 113 THR A N 1
ATOM 1813 C CA . THR A 1 116 ? 34.918 27.766 28.150 1.00 9.65 113 THR A CA 1
ATOM 1814 C C . THR A 1 116 ? 36.180 28.615 28.104 1.00 8.13 113 THR A C 1
ATOM 1815 O O . THR A 1 116 ? 37.242 28.167 28.547 1.00 8.55 113 THR A O 1
ATOM 1826 N N . ILE A 1 117 ? 36.054 29.850 27.609 1.00 7.62 114 ILE A N 1
ATOM 1827 C CA . ILE A 1 117 ? 37.162 30.796 27.609 1.00 7.22 114 ILE A CA 1
ATOM 1828 C C . ILE A 1 117 ? 37.355 31.359 29.005 1.00 6.50 114 ILE A C 1
ATOM 1829 O O . ILE A 1 117 ? 36.427 31.925 29.601 1.00 7.99 114 ILE A O 1
ATOM 1845 N N . LEU A 1 118 ? 38.611 31.314 29.471 1.00 6.09 115 LEU A N 1
ATOM 1846 C CA . LEU A 1 118 ? 39.054 31.840 30.751 1.00 6.78 115 LEU A CA 1
ATOM 1847 C C . LEU A 1 118 ? 39.920 33.074 30.616 1.00 6.49 115 LEU A C 1
ATOM 1848 O O . LEU A 1 118 ? 40.001 33.860 31.581 1.00 6.90 115 LEU A O 1
ATOM 1864 N N . ASP A 1 119 ? 40.605 33.247 29.484 1.00 6.21 116 ASP A N 1
ATOM 1865 C CA . ASP A 1 119 ? 41.433 34.428 29.228 1.00 6.03 116 ASP A CA 1
ATOM 1866 C C . ASP A 1 119 ? 41.520 34.568 27.721 1.00 6.19 116 ASP A C 1
ATOM 1867 O O . ASP A 1 119 ? 41.305 33.601 26.976 1.00 6.04 116 ASP A O 1
ATOM 1876 N N . PHE A 1 120 ? 41.796 35.792 27.282 1.00 5.91 117 PHE A N 1
ATOM 1877 C CA . PHE A 1 120 ? 41.782 36.134 25.873 1.00 6.30 117 PHE A CA 1
ATOM 1878 C C . PHE A 1 120 ? 43.021 36.930 25.508 1.00 6.24 117 PHE A C 1
ATOM 1879 O O . PHE A 1 120 ? 43.679 37.511 26.351 1.00 5.91 117 PHE A O 1
ATOM 1896 N N . ASN A 1 121 ? 43.314 37.005 24.212 1.00 6.42 118 ASN A N 1
ATOM 1897 C CA . ASN A 1 121 ? 44.416 37.806 23.691 1.00 6.58 118 ASN A CA 1
ATOM 1898 C C . ASN A 1 121 ? 45.734 37.369 24.288 1.00 6.65 118 ASN A C 1
ATOM 1899 O O . ASN A 1 121 ? 46.627 38.174 24.523 1.00 7.13 118 ASN A O 1
ATOM 1910 N N . CYS A 1 122 ? 45.872 36.045 24.466 1.00 6.61 119 CYS A N 1
ATOM 1911 C CA . CYS A 1 122 ? 47.084 35.478 25.068 1.00 7.35 119 CYS A CA 1
ATOM 1912 C C . CYS A 1 122 ? 48.114 35.167 23.981 1.00 7.23 119 CYS A C 1
ATOM 1913 O O . CYS A 1 122 ? 48.391 34.017 23.666 1.00 7.38 119 CYS A O 1
ATOM 1921 N N . ASP A 1 123 ? 48.648 36.224 23.378 1.00 8.00 120 ASP A N 1
ATOM 1922 C CA . ASP A 1 123 ? 49.706 36.098 22.383 1.00 8.42 120 ASP A CA 1
ATOM 1923 C C . ASP A 1 123 ? 49.345 35.115 21.275 1.00 8.67 120 ASP A C 1
ATOM 1924 O O . ASP A 1 123 ? 50.162 34.264 20.877 1.00 9.38 120 ASP A O 1
ATOM 1933 N N . GLY A 1 124 ? 48.115 35.222 20.769 1.00 7.93 121 GLY A N 1
ATOM 1934 C CA . GLY A 1 124 ? 47.646 34.384 19.673 1.00 8.63 121 GLY A CA 1
ATOM 1935 C C . GLY A 1 124 ? 46.825 33.194 20.112 1.00 8.60 121 GLY A C 1
ATOM 1936 O O . GLY A 1 124 ? 46.402 32.413 19.247 1.00 10.89 121 GLY A O 1
ATOM 1940 N N . PHE A 1 125 ? 46.492 33.107 21.405 1.00 7.64 122 PHE A N 1
ATOM 1941 C CA . PHE A 1 125 ? 45.774 31.993 22.008 1.00 6.84 122 PHE A CA 1
ATOM 1942 C C . PHE A 1 125 ? 44.672 32.518 22.922 1.00 7.27 122 PHE A C 1
ATOM 1943 O O . PHE A 1 125 ? 44.771 33.624 23.444 1.00 8.04 122 PHE A O 1
ATOM 1960 N N . TYR A 1 126 ? 43.636 31.699 23.169 1.00 7.05 123 TYR A N 1
ATOM 1961 C CA . TYR A 1 126 ? 42.773 31.828 24.340 1.00 6.68 123 TYR A CA 1
ATOM 1962 C C . TYR A 1 126 ? 43.269 30.847 25.388 1.00 6.62 123 TYR A C 1
ATOM 1963 O O . TYR A 1 126 ? 43.808 29.780 25.051 1.00 7.97 123 TYR A O 1
ATOM 1981 N N . ARG A 1 127 ? 42.975 31.129 26.644 1.00 5.61 124 ARG A N 1
ATOM 1982 C CA . ARG A 1 127 ? 43.096 30.118 27.675 1.00 6.41 124 ARG A CA 1
ATOM 1983 C C . ARG A 1 127 ? 41.706 29.572 27.909 1.00 6.64 124 ARG A C 1
ATOM 1984 O O . ARG A 1 127 ? 40.762 30.344 28.055 1.00 7.06 124 ARG A O 1
ATOM 2005 N N . ILE A 1 128 ? 41.584 28.231 27.915 1.00 6.31 125 ILE A N 1
ATOM 2006 C CA . ILE A 1 128 ? 40.276 27.586 27.973 1.00 6.89 125 ILE A CA 1
ATOM 2007 C C . ILE A 1 128 ? 40.272 26.436 28.961 1.00 7.24 125 ILE A C 1
ATOM 2008 O O . ILE A 1 128 ? 41.313 25.922 29.377 1.00 7.15 125 ILE A O 1
ATOM 2024 N N . ASN A 1 129 ? 39.052 26.038 29.300 1.00 8.04 126 ASN A N 1
ATOM 2025 C CA . ASN A 1 129 ? 38.748 24.778 29.977 1.00 8.71 126 ASN A CA 1
ATOM 2026 C C . ASN A 1 129 ? 37.919 23.928 29.023 1.00 9.48 126 ASN A C 1
ATOM 2027 O O . ASN A 1 129 ? 36.834 24.349 28.599 1.00 10.14 126 ASN A O 1
ATOM 2038 N N . TYR A 1 130 ? 38.424 22.735 28.668 1.00 10.04 127 TYR A N 1
ATOM 2039 C CA . TYR A 1 130 ? 37.663 21.709 27.958 1.00 10.80 127 TYR A CA 1
ATOM 2040 C C . TYR A 1 130 ? 37.625 20.472 28.848 1.00 12.03 127 TYR A C 1
ATOM 2041 O O . TYR A 1 130 ? 38.660 19.866 29.087 1.00 11.78 127 TYR A O 1
ATOM 2059 N N . ARG A 1 131 ? 36.445 20.104 29.339 1.00 14.64 128 ARG A N 1
ATOM 2060 C CA . ARG A 1 131 ? 36.281 18.862 30.115 1.00 16.28 128 ARG A CA 1
ATOM 2061 C C . ARG A 1 131 ? 37.205 18.828 31.337 1.00 14.95 128 ARG A C 1
ATOM 2062 O O . ARG A 1 131 ? 37.657 17.759 31.745 1.00 15.80 128 ARG A O 1
ATOM 2083 N N . GLY A 1 132 ? 37.510 19.988 31.941 1.00 13.97 129 GLY A N 1
ATOM 2084 C CA . GLY A 1 132 ? 38.405 20.034 33.067 1.00 12.99 129 GLY A CA 1
ATOM 2085 C C . GLY A 1 132 ? 39.863 20.237 32.719 1.00 11.79 129 GLY A C 1
ATOM 2086 O O . GLY A 1 132 ? 40.667 20.498 33.622 1.00 12.27 129 GLY A O 1
ATOM 2090 N N . TYR A 1 133 ? 40.242 20.097 31.449 1.00 10.17 130 TYR A N 1
ATOM 2091 C CA . TYR A 1 133 ? 41.618 20.288 30.982 1.00 10.07 130 TYR A CA 1
ATOM 2092 C C . TYR A 1 133 ? 41.796 21.765 30.652 1.00 8.95 130 TYR A C 1
ATOM 2093 O O . TYR A 1 133 ? 40.985 22.351 29.914 1.00 10.48 130 TYR A O 1
ATOM 2111 N N . ILE A 1 134 ? 42.867 22.361 31.165 1.00 8.30 131 ILE A N 1
ATOM 2112 C CA . ILE A 1 134 ? 43.056 23.811 31.135 1.00 8.24 131 ILE A CA 1
ATOM 2113 C C . ILE A 1 134 ? 44.337 24.160 30.384 1.00 7.87 131 ILE A C 1
ATOM 2114 O O . ILE A 1 134 ? 45.394 23.572 30.635 1.00 9.74 131 ILE A O 1
ATOM 2130 N N . GLY A 1 135 ? 44.257 25.140 29.498 1.00 7.28 132 GLY A N 1
ATOM 2131 C CA . GLY A 1 135 ? 45.450 25.578 28.816 1.00 7.34 132 GLY A CA 1
ATOM 2132 C C . GLY A 1 135 ? 45.106 26.426 27.606 1.00 6.72 132 GLY A C 1
ATOM 2133 O O . GLY A 1 135 ? 43.994 26.960 27.496 1.00 6.30 132 GLY A O 1
ATOM 2137 N N . TYR A 1 136 ? 46.085 26.537 26.701 1.00 6.76 133 TYR A N 1
ATOM 2138 C CA . TYR A 1 136 ? 46.040 27.541 25.645 1.00 6.93 133 TYR A CA 1
ATOM 2139 C C . TYR A 1 136 ? 45.750 26.919 24.284 1.00 7.86 133 TYR A C 1
ATOM 2140 O O . TYR A 1 136 ? 46.417 25.969 23.877 1.00 8.58 133 TYR A O 1
ATOM 2158 N N . ILE A 1 137 ? 44.776 27.500 23.572 1.00 7.20 134 ILE A N 1
ATOM 2159 C CA . ILE A 1 137 ? 44.366 27.040 22.249 1.00 7.96 134 ILE A CA 1
ATOM 2160 C C . ILE A 1 137 ? 44.488 28.180 21.252 1.00 8.28 134 ILE A C 1
ATOM 2161 O O . ILE A 1 137 ? 44.182 29.328 21.563 1.00 8.08 134 ILE A O 1
ATOM 2177 N N . LEU A 1 138 ? 44.982 27.864 20.067 1.00 9.75 135 LEU A N 1
ATOM 2178 C CA . LEU A 1 138 ? 45.157 28.883 19.044 1.00 9.93 135 LEU A CA 1
ATOM 2179 C C . LEU A 1 138 ? 43.840 29.615 18.817 1.00 10.09 135 LEU A C 1
ATOM 2180 O O . LEU A 1 138 ? 42.749 29.011 18.747 1.00 10.61 135 LEU A O 1
ATOM 2196 N N . GLU A 1 139 ? 43.939 30.937 18.689 1.00 11.41 136 GLU A N 1
ATOM 2197 C CA . GLU A 1 139 ? 42.707 31.695 18.770 1.00 13.39 136 GLU A CA 1
ATOM 2198 C C . GLU A 1 139 ? 41.776 31.427 17.581 1.00 14.66 136 GLU A C 1
ATOM 2199 O O . GLU A 1 139 ? 40.553 31.412 17.745 1.00 14.22 136 GLU A O 1
ATOM 2211 N N . ASP A 1 140 ? 42.308 31.108 16.409 1.00 14.68 137 ASP A N 1
ATOM 2212 C CA . ASP A 1 140 ? 41.401 30.853 15.299 1.00 17.13 137 ASP A CA 1
ATOM 2213 C C . ASP A 1 140 ? 40.722 29.489 15.359 1.00 15.31 137 ASP A C 1
ATOM 2214 O O . ASP A 1 140 ? 39.841 29.213 14.528 1.00 16.37 137 ASP A O 1
ATOM 2223 N N . ALA A 1 141 ? 41.074 28.629 16.320 1.00 13.25 138 ALA A N 1
ATOM 2224 C CA . ALA A 1 141 ? 40.362 27.375 16.458 1.00 13.54 138 ALA A CA 1
ATOM 2225 C C . ALA A 1 141 ? 39.016 27.538 17.132 1.00 11.87 138 ALA A C 1
ATOM 2226 O O . ALA A 1 141 ? 38.250 26.568 17.140 1.00 13.02 138 ALA A O 1
ATOM 2233 N N . LEU A 1 142 ? 38.715 28.715 17.712 1.00 12.49 139 LEU A N 1
ATOM 2234 C CA . LEU A 1 142 ? 37.456 28.934 18.409 1.00 11.34 139 LEU A CA 1
ATOM 2235 C C . LEU A 1 142 ? 36.530 29.817 17.607 1.00 12.59 139 LEU A C 1
ATOM 2236 O O . LEU A 1 142 ? 36.979 30.712 16.886 1.00 13.36 139 LEU A O 1
ATOM 2252 N N . GLN A 1 143 ? 35.223 29.611 17.807 1.00 13.45 140 GLN A N 1
ATOM 2253 C CA . GLN A 1 143 ? 34.203 30.403 17.112 1.00 14.89 140 GLN A CA 1
ATOM 2254 C C . GLN A 1 143 ? 34.185 31.840 17.627 1.00 13.81 140 GLN A C 1
ATOM 2255 O O . GLN A 1 143 ? 34.139 32.786 16.820 1.00 14.62 140 GLN A O 1
ATOM 2269 N N . TYR A 1 144 ? 34.259 32.016 18.959 1.00 12.21 141 TYR A N 1
ATOM 2270 C CA . TYR A 1 144 ? 34.173 33.334 19.590 1.00 11.41 141 TYR A CA 1
ATOM 2271 C C . TYR A 1 144 ? 35.365 34.174 19.198 1.00 11.32 141 TYR A C 1
ATOM 2272 O O . TYR A 1 144 ? 36.499 33.708 19.190 1.00 12.84 141 TYR A O 1
ATOM 2290 N N . LYS A 1 145 ? 35.116 35.457 18.948 1.00 10.21 142 LYS A N 1
ATOM 2291 C CA . LYS A 1 145 ? 36.150 36.445 18.641 1.00 10.92 142 LYS A CA 1
ATOM 2292 C C . LYS A 1 145 ? 36.036 37.600 19.638 1.00 9.87 142 LYS A C 1
ATOM 2293 O O . LYS A 1 145 ? 34.957 38.181 19.796 1.00 10.76 142 LYS A O 1
ATOM 2312 N N . TRP A 1 146 ? 37.129 37.905 20.333 1.00 9.18 143 TRP A N 1
ATOM 2313 C CA . TRP A 1 146 ? 37.078 38.962 21.340 1.00 9.54 143 TRP A CA 1
ATOM 2314 C C . TRP A 1 146 ? 37.125 40.347 20.722 1.00 9.62 143 TRP A C 1
ATOM 2315 O O . TRP A 1 146 ? 36.708 41.313 21.358 1.00 10.06 143 TRP A O 1
ATOM 2336 N N . LYS A 1 147 ? 37.600 40.458 19.490 1.00 9.99 144 LYS A N 1
ATOM 2337 C CA . LYS A 1 147 ? 37.547 41.696 18.732 1.00 11.36 144 LYS A CA 1
ATOM 2338 C C . LYS A 1 147 ? 37.184 41.359 17.290 1.00 13.61 144 LYS A C 1
ATOM 2339 O O . LYS A 1 147 ? 37.208 40.192 16.872 1.00 13.79 144 LYS A O 1
ATOM 2358 N N . GLN A 1 148 ? 36.799 42.374 16.528 1.00 15.51 145 GLN A N 1
ATOM 2359 C CA A GLN A 1 148 ? 36.477 42.205 15.110 0.65 16.79 145 GLN A CA 1
ATOM 2360 C CA B GLN A 1 148 ? 36.446 42.146 15.138 0.35 17.08 145 GLN A CA 1
ATOM 2361 C C . GLN A 1 148 ? 37.598 41.505 14.362 1.00 18.38 145 GLN A C 1
ATOM 2362 O O . GLN A 1 148 ? 38.782 41.825 14.542 1.00 18.91 145 GLN A O 1
ATOM 2389 N N . ILE A 1 149 ? 37.228 40.598 13.468 1.00 20.00 146 ILE A N 1
ATOM 2390 C CA . ILE A 1 149 ? 38.197 40.093 12.504 1.00 23.24 146 ILE A CA 1
ATOM 2391 C C . ILE A 1 149 ? 38.367 41.087 11.359 1.00 23.71 146 ILE A C 1
ATOM 2392 O O . ILE A 1 149 ? 39.484 41.269 10.865 1.00 24.61 146 ILE A O 1
ATOM 2408 N N . ASP A 1 150 ? 37.293 41.775 10.966 1.00 23.29 147 ASP A N 1
ATOM 2409 C CA . ASP A 1 150 ? 37.341 42.760 9.887 1.00 24.54 147 ASP A CA 1
ATOM 2410 C C . ASP A 1 150 ? 38.322 43.886 10.223 1.00 23.19 147 ASP A C 1
ATOM 2411 O O . ASP A 1 150 ? 38.493 44.272 11.384 1.00 23.37 147 ASP A O 1
ATOM 2420 N N . GLY A 1 151 ? 38.938 44.445 9.198 1.00 22.20 148 GLY A N 1
ATOM 2421 C CA . GLY A 1 151 ? 39.804 45.595 9.363 1.00 21.75 148 GLY A CA 1
ATOM 2422 C C . GLY A 1 151 ? 41.248 45.227 9.134 1.00 21.20 148 GLY A C 1
ATOM 2423 O O . GLY A 1 151 ? 41.688 44.111 9.434 1.00 22.45 148 GLY A O 1
ATOM 2427 N N . ALA A 1 152 ? 42.000 46.175 8.586 1.00 19.72 149 ALA A N 1
ATOM 2428 C CA . ALA A 1 152 ? 43.401 45.930 8.287 1.00 19.41 149 ALA A CA 1
ATOM 2429 C C . ALA A 1 152 ? 44.264 46.083 9.513 1.00 17.65 149 ALA A C 1
ATOM 2430 O O . ALA A 1 152 ? 45.403 45.617 9.533 1.00 19.24 149 ALA A O 1
ATOM 2437 N N . ASN A 1 153 ? 43.752 46.730 10.543 1.00 14.83 150 ASN A N 1
ATOM 2438 C CA . ASN A 1 153 ? 44.548 46.967 11.738 1.00 12.76 150 ASN A CA 1
ATOM 2439 C C . ASN A 1 153 ? 43.602 47.393 12.854 1.00 10.71 150 ASN A C 1
ATOM 2440 O O . ASN A 1 153 ? 42.409 47.652 12.634 1.00 10.16 150 ASN A O 1
ATOM 2451 N N . ASP A 1 154 ? 44.155 47.470 14.057 1.00 9.06 151 ASP A N 1
ATOM 2452 C CA . ASP A 1 154 ? 43.378 47.849 15.213 1.00 8.68 151 ASP A CA 1
ATOM 2453 C C . ASP A 1 154 ? 42.899 49.293 15.133 1.00 8.11 151 ASP A C 1
ATOM 2454 O O . ASP A 1 154 ? 41.913 49.631 15.792 1.00 7.79 151 ASP A O 1
ATOM 2463 N N . GLY A 1 155 ? 43.562 50.163 14.360 1.00 8.47 152 GLY A N 1
ATOM 2464 C CA . GLY A 1 155 ? 43.014 51.507 14.134 1.00 8.57 152 GLY A CA 1
ATOM 2465 C C . GLY A 1 155 ? 41.652 51.497 13.458 1.00 8.94 152 GLY A C 1
ATOM 2466 O O . GLY A 1 155 ? 40.717 52.214 13.878 1.00 9.13 152 GLY A O 1
ATOM 2470 N N . GLU A 1 156 ? 41.516 50.676 12.407 1.00 9.43 153 GLU A N 1
ATOM 2471 C CA . GLU A 1 156 ? 40.222 50.518 11.774 1.00 9.67 153 GLU A CA 1
ATOM 2472 C C . GLU A 1 156 ? 39.231 49.928 12.756 1.00 8.99 153 GLU A C 1
ATOM 2473 O O . GLU A 1 156 ? 38.058 50.305 12.759 1.00 9.04 153 GLU A O 1
ATOM 2485 N N . ARG A 1 157 ? 39.666 49.010 13.618 1.00 8.16 154 ARG A N 1
ATOM 2486 C CA A ARG A 1 157 ? 38.722 48.454 14.580 0.47 8.34 154 ARG A CA 1
ATOM 2487 C CA B ARG A 1 157 ? 38.731 48.448 14.589 0.53 8.23 154 ARG A CA 1
ATOM 2488 C C . ARG A 1 157 ? 38.279 49.513 15.585 1.00 7.99 154 ARG A C 1
ATOM 2489 O O . ARG A 1 157 ? 37.116 49.530 16.010 1.00 8.04 154 ARG A O 1
ATOM 2530 N N . ALA A 1 158 ? 39.191 50.393 15.996 1.00 7.29 155 ALA A N 1
ATOM 2531 C CA . ALA A 1 158 ? 38.826 51.457 16.924 1.00 7.21 155 ALA A CA 1
ATOM 2532 C C . ALA A 1 158 ? 37.817 52.404 16.290 1.00 7.58 155 ALA A C 1
ATOM 2533 O O . ALA A 1 158 ? 36.860 52.831 16.951 1.00 7.60 155 ALA A O 1
ATOM 2540 N N . ALA A 1 159 ? 38.002 52.725 15.005 1.00 7.51 156 ALA A N 1
ATOM 2541 C CA . ALA A 1 159 ? 37.069 53.583 14.285 1.00 8.63 156 ALA A CA 1
ATOM 2542 C C . ALA A 1 159 ? 35.695 52.938 14.218 1.00 9.48 156 ALA A C 1
ATOM 2543 O O . ALA A 1 159 ? 34.676 53.613 14.405 1.00 10.16 156 ALA A O 1
ATOM 2550 N N . ASN A 1 160 ? 35.629 51.626 13.95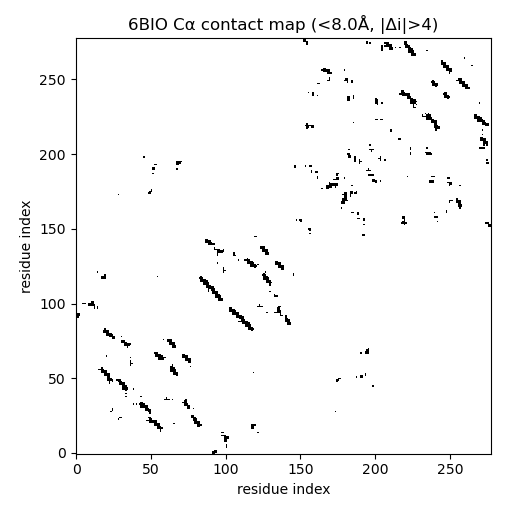2 1.00 8.97 157 ASN A N 1
ATOM 2551 C CA . ASN A 1 160 ? 34.328 50.956 14.005 1.00 9.43 157 ASN A CA 1
ATOM 2552 C C . ASN A 1 160 ? 33.709 51.087 15.401 1.00 8.86 157 ASN A C 1
ATOM 2553 O O . ASN A 1 160 ? 32.507 51.363 15.538 1.00 9.57 157 ASN A O 1
ATOM 2564 N N . LEU A 1 161 ? 34.502 50.863 16.454 1.00 8.45 158 LEU A N 1
ATOM 2565 C CA . LEU A 1 161 ? 33.944 50.917 17.811 1.00 7.99 158 LEU A CA 1
ATOM 2566 C C . LEU A 1 161 ? 33.321 52.279 18.125 1.00 8.33 158 LEU A C 1
ATOM 2567 O O . LEU A 1 161 ? 32.233 52.331 18.701 1.00 8.36 158 LEU A O 1
ATOM 2583 N N . VAL A 1 162 ? 33.992 53.392 17.776 1.00 7.92 159 VAL A N 1
ATOM 2584 C CA . VAL A 1 162 ? 33.354 54.676 18.072 1.00 8.43 159 VAL A CA 1
ATOM 2585 C C . VAL A 1 162 ? 32.110 54.888 17.221 1.00 9.29 159 VAL A C 1
ATOM 2586 O O . VAL A 1 162 ? 31.157 55.526 17.686 1.00 9.25 159 VAL A O 1
ATOM 2599 N N . LYS A 1 163 ? 32.070 54.360 15.993 1.00 8.77 160 LYS A N 1
ATOM 2600 C CA A LYS A 1 163 ? 30.851 54.465 15.199 0.23 9.71 160 LYS A CA 1
ATOM 2601 C CA B LYS A 1 163 ? 30.848 54.462 15.195 0.77 10.26 160 LYS A CA 1
ATOM 2602 C C . LYS A 1 163 ? 29.678 53.793 15.886 1.00 10.26 160 LYS A C 1
ATOM 2603 O O . LYS A 1 163 ? 28.558 54.260 15.748 1.00 10.53 160 LYS A O 1
ATOM 2640 N N . THR A 1 164 ? 29.919 52.704 16.626 1.00 9.55 161 THR A N 1
ATOM 2641 C CA . THR A 1 164 ? 28.826 52.005 17.306 1.00 10.54 161 THR A CA 1
ATOM 2642 C C . THR A 1 164 ? 28.194 52.866 18.386 1.00 10.30 161 THR A C 1
ATOM 2643 O O . THR A 1 164 ? 27.129 52.492 18.916 1.00 11.50 161 THR A O 1
ATOM 2654 N N . LYS A 1 165 ? 28.836 53.992 18.748 1.00 9.58 162 LYS A N 1
ATOM 2655 C CA . LYS A 1 165 ? 28.310 54.8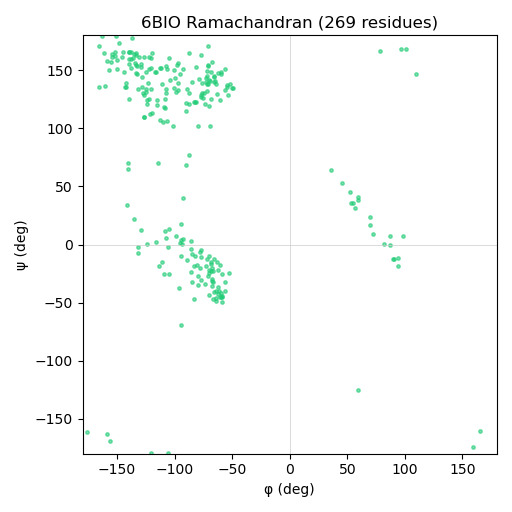70 19.780 1.00 8.69 162 LYS A CA 1
ATOM 2656 C C . LYS A 1 165 ? 27.751 56.174 19.228 1.00 9.28 162 LYS A C 1
ATOM 2657 O O . LYS A 1 165 ? 27.360 57.063 20.019 1.00 9.66 162 LYS A O 1
ATOM 2676 N N . LEU A 1 166 ? 27.697 56.314 17.909 1.00 8.75 163 LEU A N 1
ATOM 2677 C CA . LEU A 1 166 ? 27.018 57.470 17.340 1.00 9.37 163 LEU A CA 1
ATOM 2678 C C . LEU A 1 166 ? 25.628 57.627 17.956 1.00 9.85 163 LEU A C 1
ATOM 2679 O O . LEU A 1 166 ? 24.867 56.649 18.093 1.00 11.05 163 LEU A O 1
ATOM 2695 N N . GLY A 1 167 ? 25.297 58.873 18.329 1.00 9.70 164 GLY A N 1
ATOM 2696 C CA . GLY A 1 167 ? 24.013 59.187 18.906 1.00 11.24 164 GLY A CA 1
ATOM 2697 C C . GLY A 1 167 ? 23.951 59.084 20.406 1.00 11.73 164 GLY A C 1
ATOM 2698 O O . GLY A 1 167 ? 22.951 59.504 20.993 1.00 13.01 164 GLY A O 1
ATOM 2702 N N . CYS A 1 168 ? 24.956 58.495 21.054 1.00 10.77 165 CYS A N 1
ATOM 2703 C CA . CYS A 1 168 ? 24.963 58.452 22.507 1.00 10.31 165 CYS A CA 1
ATOM 2704 C C . CYS A 1 168 ? 25.094 59.873 23.061 1.00 10.07 165 CYS A C 1
ATOM 2705 O O . CYS A 1 168 ? 25.785 60.727 22.489 1.00 10.65 165 CYS A O 1
ATOM 2713 N N . LYS A 1 169 ? 24.419 60.119 24.181 1.00 10.29 166 LYS A N 1
ATOM 2714 C CA . LYS A 1 169 ? 24.424 61.442 24.804 1.00 10.57 166 LYS A CA 1
ATOM 2715 C C . LYS A 1 169 ? 25.749 61.774 25.481 1.00 9.75 166 LYS A C 1
ATOM 2716 O O . LYS A 1 169 ? 26.411 60.912 26.073 1.00 10.13 166 LYS A O 1
ATOM 2735 N N . TYR A 1 170 ? 26.132 63.037 25.378 1.00 9.43 167 TYR A N 1
ATOM 2736 C CA . TYR A 1 170 ? 27.272 63.574 26.091 1.00 9.65 167 TYR A CA 1
ATOM 2737 C C . TYR A 1 170 ? 26.921 63.776 27.556 1.00 9.86 167 TYR A C 1
ATOM 2738 O O . TYR A 1 170 ? 25.958 64.481 27.881 1.00 10.84 167 TYR A O 1
ATOM 2756 N N . ILE A 1 171 ? 27.729 63.204 28.447 1.00 10.21 168 ILE A N 1
ATOM 2757 C CA . ILE A 1 171 ? 27.660 63.505 29.872 1.00 10.15 168 ILE A CA 1
ATOM 2758 C C . ILE A 1 171 ? 29.099 63.580 30.378 1.00 10.01 168 ILE A C 1
ATOM 2759 O O . ILE A 1 171 ? 29.880 62.629 30.208 1.00 9.87 168 ILE A O 1
ATOM 2775 N N . LEU A 1 172 ? 29.446 64.697 31.010 1.00 10.08 169 LEU A N 1
ATOM 2776 C CA . LEU A 1 172 ? 30.778 64.883 31.551 1.00 10.95 169 LEU A CA 1
ATOM 2777 C C . LEU A 1 172 ? 31.104 63.755 32.526 1.00 10.87 169 LEU A C 1
ATOM 2778 O O . LEU A 1 172 ? 30.311 63.422 33.422 1.00 12.13 169 LEU A O 1
ATOM 2794 N N . GLY A 1 173 ? 32.294 63.200 32.370 1.00 10.63 170 GLY A N 1
ATOM 2795 C CA . GLY A 1 173 ? 32.779 62.214 33.308 1.00 11.11 170 GLY A CA 1
ATOM 2796 C C . GLY A 1 173 ? 32.389 60.781 33.032 1.00 10.55 170 GLY A C 1
ATOM 2797 O O . GLY A 1 173 ? 32.658 59.922 33.877 1.00 11.87 170 GLY A O 1
ATOM 2801 N N . MET A 1 174 ? 31.760 60.495 31.890 1.00 9.57 171 MET A N 1
ATOM 2802 C CA . MET A 1 174 ? 31.234 59.167 31.604 1.00 8.53 171 MET A CA 1
ATOM 2803 C C . MET A 1 174 ? 32.004 58.484 30.480 1.00 7.47 171 MET A C 1
ATOM 2804 O O . MET A 1 174 ? 32.546 59.138 29.582 1.00 7.62 171 MET A O 1
ATOM 2818 N N . SER A 1 175 ? 32.013 57.157 30.532 1.00 7.42 172 SER A N 1
ATOM 2819 C CA . SER A 1 175 ? 32.732 56.337 29.578 1.00 7.05 172 SER A CA 1
ATOM 2820 C C . SER A 1 175 ? 31.944 55.073 29.208 1.00 6.86 172 SER A C 1
ATOM 2821 O O . SER A 1 175 ? 32.539 54.027 28.938 1.00 7.91 172 SER A O 1
ATOM 2829 N N . GLY A 1 176 ? 30.621 55.152 29.151 1.00 7.79 173 GLY A N 1
ATOM 2830 C CA . GLY A 1 176 ? 29.799 54.089 28.598 1.00 8.34 173 GLY A CA 1
ATOM 2831 C C . GLY A 1 176 ? 29.142 53.212 29.626 1.00 8.68 173 GLY A C 1
ATOM 2832 O O . GLY A 1 176 ? 29.496 53.227 30.814 1.00 9.33 173 GLY A O 1
ATOM 2836 N N . PRO A 1 177 ? 28.197 52.376 29.173 1.00 9.53 174 PRO A N 1
ATOM 2837 C CA . PRO A 1 177 ? 27.919 52.087 27.760 1.00 9.94 174 PRO A CA 1
ATOM 2838 C C . PRO A 1 177 ? 27.019 53.075 27.035 1.00 9.93 174 PRO A C 1
ATOM 2839 O O . PRO A 1 177 ? 27.025 53.056 25.818 1.00 10.66 174 PRO A O 1
ATOM 2850 N N . ASP A 1 178 ? 26.256 53.901 27.748 1.00 10.08 175 ASP A N 1
ATOM 2851 C CA . ASP A 1 178 ? 25.237 54.708 27.094 1.00 10.66 175 ASP A CA 1
ATOM 2852 C C . ASP A 1 178 ? 25.595 56.169 26.952 1.00 10.19 175 ASP A C 1
ATOM 2853 O O . ASP A 1 178 ? 25.055 56.823 26.054 1.00 10.95 175 ASP A O 1
ATOM 2862 N N . THR A 1 179 ? 26.461 56.708 27.815 1.00 9.44 176 THR A N 1
ATOM 2863 C CA . THR A 1 179 ? 26.797 58.123 27.755 1.00 9.01 176 THR A CA 1
ATOM 2864 C C . THR A 1 179 ? 28.307 58.286 27.855 1.00 8.38 176 THR A C 1
ATOM 2865 O O . THR A 1 179 ? 29.008 57.416 28.397 1.00 8.92 176 THR A O 1
ATOM 2876 N N . TYR A 1 180 ? 28.816 59.392 27.299 1.00 7.77 177 TYR A N 1
ATOM 2877 C CA . TYR A 1 180 ? 30.248 59.574 27.125 1.00 7.27 177 TYR A CA 1
ATOM 2878 C C . TYR A 1 180 ? 30.598 61.043 27.189 1.00 7.45 177 TYR A C 1
ATOM 2879 O O . TYR A 1 180 ? 29.817 61.896 26.774 1.00 8.61 177 TYR A O 1
ATOM 2897 N N . ASP A 1 181 ? 31.831 61.324 27.648 1.00 7.52 178 ASP A N 1
ATOM 2898 C CA . ASP A 1 181 ? 32.467 62.583 27.289 1.00 7.74 178 ASP A CA 1
ATOM 2899 C C . ASP A 1 181 ? 33.548 62.299 26.256 1.00 6.97 178 ASP A C 1
ATOM 2900 O O . ASP A 1 181 ? 33.725 61.176 25.792 1.00 7.11 178 ASP A O 1
ATOM 2909 N N . CYS A 1 182 ? 34.239 63.353 25.820 1.00 7.46 179 CYS A N 1
ATOM 2910 C CA . CYS A 1 182 ? 35.076 63.210 24.628 1.00 7.30 179 CYS A CA 1
ATOM 2911 C C . CYS A 1 182 ? 36.204 62.211 24.854 1.00 6.89 179 CYS A C 1
ATOM 2912 O O . CYS A 1 182 ? 36.460 61.344 24.003 1.00 6.55 179 CYS A O 1
ATOM 2920 N N . SER A 1 183 ? 36.884 62.332 25.988 1.00 6.71 180 SER A N 1
ATOM 2921 C CA . SER A 1 183 ? 38.023 61.466 26.297 1.00 6.45 180 SER A CA 1
ATOM 2922 C C . SER A 1 183 ? 37.581 60.094 26.806 1.00 6.32 180 SER A C 1
ATOM 2923 O O . SER A 1 183 ? 38.271 59.105 26.573 1.00 6.66 180 SER A O 1
ATOM 2931 N N . GLY A 1 184 ? 36.407 60.011 27.413 1.00 6.54 181 GLY A N 1
ATOM 2932 C CA . GLY A 1 184 ? 35.898 58.707 27.833 1.00 6.59 181 GLY A CA 1
ATOM 2933 C C . GLY A 1 184 ? 35.564 57.815 26.661 1.00 7.07 181 GLY A C 1
ATOM 2934 O O . GLY A 1 184 ? 35.773 56.604 26.705 1.00 6.98 181 GLY A O 1
ATOM 2938 N N . LEU A 1 185 ? 35.055 58.401 25.585 1.00 6.28 182 LEU A N 1
ATOM 2939 C CA . LEU A 1 185 ? 34.805 57.646 24.374 1.00 6.63 182 LEU A CA 1
ATOM 2940 C C . LEU A 1 185 ? 36.088 57.033 23.841 1.00 6.03 182 LEU A C 1
ATOM 2941 O O . LEU A 1 185 ? 36.093 55.879 23.392 1.00 6.08 182 LEU A O 1
ATOM 2957 N N . MET A 1 186 ? 37.204 57.789 23.858 1.00 5.72 183 MET A N 1
ATOM 2958 C CA . MET A 1 186 ? 38.469 57.270 23.340 1.00 5.63 183 MET A CA 1
ATOM 2959 C C . MET A 1 186 ? 38.960 56.133 24.203 1.00 4.73 183 MET A C 1
ATOM 2960 O O . MET A 1 186 ? 39.363 55.091 23.681 1.00 5.42 183 MET A O 1
ATOM 2974 N N . GLN A 1 187 ? 38.935 56.317 25.524 1.00 4.82 184 GLN A N 1
ATOM 2975 C CA . GLN A 1 187 ? 39.470 55.290 26.410 1.00 4.89 184 GLN A CA 1
ATOM 2976 C C . GLN A 1 187 ? 38.627 54.026 26.328 1.00 4.85 184 GLN A C 1
ATOM 2977 O O . GLN A 1 187 ? 39.167 52.915 26.284 1.00 5.34 184 GLN A O 1
ATOM 2991 N N . TRP A 1 188 ? 37.301 54.183 26.275 1.00 5.41 185 TRP A N 1
ATOM 2992 C CA . TRP A 1 188 ? 36.410 53.040 26.143 1.00 5.74 185 TRP A CA 1
ATOM 2993 C C . TRP A 1 188 ? 36.728 52.250 24.873 1.00 5.66 185 TRP A C 1
ATOM 2994 O O . TRP A 1 188 ? 36.783 51.010 24.874 1.00 5.59 185 TRP A O 1
ATOM 3015 N N . ALA A 1 189 ? 36.838 52.942 23.739 1.00 5.48 186 ALA A N 1
ATOM 3016 C CA . ALA A 1 189 ? 37.015 52.235 22.475 1.00 6.26 186 ALA A CA 1
ATOM 3017 C C . ALA A 1 189 ? 38.277 51.383 22.530 1.00 6.09 186 ALA A C 1
ATOM 3018 O O . ALA A 1 189 ? 38.297 50.225 22.100 1.00 6.19 186 ALA A O 1
ATOM 3025 N N . TYR A 1 190 ? 39.375 51.962 23.034 1.00 5.26 187 TYR A N 1
ATOM 3026 C CA . TYR A 1 190 ? 40.608 51.188 23.123 1.00 5.40 187 TYR A CA 1
ATOM 3027 C C . TYR A 1 190 ? 40.549 50.106 24.200 1.00 4.94 187 TYR A C 1
ATOM 3028 O O . TYR A 1 190 ? 41.159 49.036 24.036 1.00 5.69 187 TYR A O 1
ATOM 3046 N N . ASN A 1 191 ? 39.747 50.298 25.248 1.00 5.32 188 ASN A N 1
ATOM 3047 C CA . ASN A 1 191 ? 39.531 49.234 26.226 1.00 4.79 188 ASN A CA 1
ATOM 3048 C C . ASN A 1 191 ? 39.006 47.988 25.526 1.00 4.80 188 ASN A C 1
ATOM 3049 O O . ASN A 1 191 ? 39.414 46.869 25.845 1.00 5.78 188 ASN A O 1
ATOM 3060 N N . ARG A 1 192 ? 38.105 48.160 24.557 1.00 5.19 189 ARG A N 1
ATOM 3061 C CA . ARG A 1 192 ? 37.540 47.027 23.834 1.00 5.89 189 ARG A CA 1
ATOM 3062 C C . ARG A 1 192 ? 38.522 46.340 22.899 1.00 6.37 189 ARG A C 1
ATOM 3063 O O . ARG A 1 192 ? 38.233 45.234 22.409 1.00 8.00 189 ARG A O 1
ATOM 3084 N N . LEU A 1 193 ? 39.695 46.927 22.679 1.00 5.63 190 LEU A N 1
ATOM 3085 C CA . LEU A 1 193 ? 40.806 46.327 21.946 1.00 6.08 190 LEU A CA 1
ATOM 3086 C C . LEU A 1 193 ? 41.946 45.938 22.872 1.00 6.23 190 LEU A C 1
ATOM 3087 O O . LEU A 1 193 ? 43.046 45.593 22.409 1.00 7.06 190 LEU A O 1
ATOM 3103 N N . ASP A 1 194 ? 41.708 45.964 24.181 1.00 5.74 191 ASP A N 1
ATOM 3104 C CA . ASP A 1 194 ? 42.721 45.579 25.160 1.00 5.46 191 ASP A CA 1
ATOM 3105 C C . ASP A 1 194 ? 43.966 46.448 25.030 1.00 5.25 191 ASP A C 1
ATOM 3106 O O . ASP A 1 194 ? 45.087 45.970 25.197 1.00 5.99 191 ASP A O 1
ATOM 3115 N N . ILE A 1 195 ? 43.741 47.749 24.813 1.00 5.32 192 ILE A N 1
ATOM 3116 C CA . ILE A 1 195 ? 44.821 48.718 24.691 1.00 5.56 192 ILE A CA 1
ATOM 3117 C C . ILE A 1 195 ? 44.502 49.824 25.695 1.00 5.68 192 ILE A C 1
ATOM 3118 O O . ILE A 1 195 ? 43.397 50.373 25.684 1.00 5.76 192 ILE A O 1
ATOM 3134 N N . PHE A 1 196 ? 45.465 50.168 26.548 1.00 6.33 193 PHE A N 1
ATOM 3135 C CA . PHE A 1 196 ? 45.244 51.225 27.527 1.00 6.03 193 PHE A CA 1
ATOM 3136 C C . PHE A 1 196 ? 45.604 52.589 26.990 1.00 7.06 193 PHE A C 1
ATOM 3137 O O . PHE A 1 196 ? 46.696 52.802 26.453 1.00 8.57 193 PHE A O 1
ATOM 3154 N N . MET A 1 197 ? 44.726 53.535 27.216 1.00 6.41 194 MET A N 1
ATOM 3155 C CA . MET A 1 197 ? 45.123 54.934 27.212 1.00 7.19 194 MET A CA 1
ATOM 3156 C C . MET A 1 197 ? 44.557 55.545 28.471 1.00 6.64 194 MET A C 1
ATOM 3157 O O . MET A 1 197 ? 43.606 55.018 29.048 1.00 6.40 194 MET A O 1
ATOM 3171 N N . HIS A 1 198 ? 45.118 56.696 28.866 1.00 7.01 195 HIS A N 1
ATOM 3172 C CA . HIS A 1 198 ? 44.647 57.412 30.034 1.00 6.64 195 HIS A CA 1
ATOM 3173 C C . HIS A 1 198 ? 43.292 58.041 29.757 1.00 6.66 195 HIS A C 1
ATOM 3174 O O . HIS A 1 198 ? 42.773 58.025 28.636 1.00 7.52 195 HIS A O 1
ATOM 3188 N N . ARG A 1 199 ? 42.694 58.559 30.813 1.00 6.42 196 ARG A N 1
ATOM 3189 C CA . ARG A 1 199 ? 41.289 58.937 30.782 1.00 6.03 196 ARG A CA 1
ATOM 3190 C C . ARG A 1 199 ? 41.013 60.327 30.237 1.00 7.07 196 ARG A C 1
ATOM 3191 O O . ARG A 1 199 ? 39.930 60.525 29.660 1.00 7.70 196 ARG A O 1
ATOM 3212 N N . THR A 1 200 ? 41.896 61.294 30.436 1.00 7.34 197 THR A N 1
ATOM 3213 C CA . THR A 1 200 ? 41.599 62.680 30.083 1.00 7.75 197 THR A CA 1
ATOM 3214 C C . THR A 1 200 ? 42.395 63.095 28.839 1.00 7.02 197 THR A C 1
ATOM 3215 O O . THR A 1 200 ? 43.510 62.605 28.579 1.00 7.23 197 THR A O 1
ATOM 3226 N N . ALA A 1 201 ? 41.839 64.071 28.115 1.00 7.16 198 ALA A N 1
ATOM 3227 C CA . ALA A 1 201 ? 42.414 64.470 26.848 1.00 7.49 198 ALA A CA 1
ATOM 3228 C C . ALA A 1 201 ? 43.826 64.990 27.035 1.00 6.95 198 ALA A C 1
ATOM 3229 O O . ALA A 1 201 ? 44.688 64.742 26.206 1.00 7.58 198 ALA A O 1
ATOM 3236 N N . ASP A 1 202 ? 4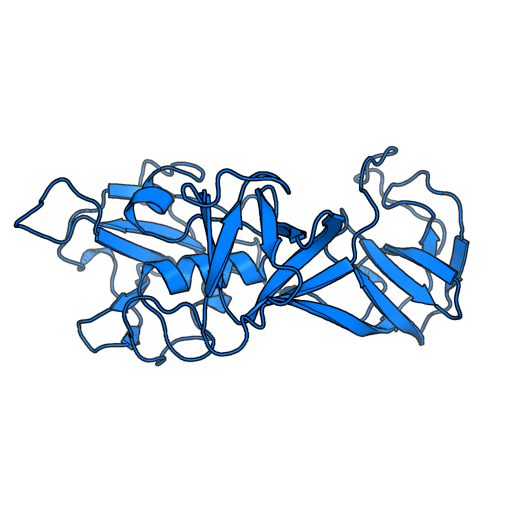4.070 65.756 28.111 1.00 7.50 199 ASP A N 1
ATOM 3237 C CA . ASP A 1 202 ? 45.395 66.331 28.292 1.00 9.33 199 ASP A CA 1
ATOM 3238 C C . ASP A 1 202 ? 46.480 65.308 28.597 1.00 9.09 199 ASP A C 1
ATOM 3239 O O . ASP A 1 202 ? 47.662 65.617 28.471 1.00 10.46 199 ASP A O 1
ATOM 3248 N N . VAL A 1 203 ? 46.120 64.103 28.990 1.00 7.99 200 VAL A N 1
ATOM 3249 C CA . VAL A 1 203 ? 47.057 63.017 29.166 1.00 7.86 200 VAL A CA 1
ATOM 3250 C C . VAL A 1 203 ? 47.119 62.123 27.941 1.00 7.98 200 VAL A C 1
ATOM 3251 O O . VAL A 1 203 ? 48.196 61.652 27.560 1.00 8.67 200 VAL A O 1
ATOM 3264 N N . GLN A 1 204 ? 45.972 61.904 27.297 1.00 7.66 201 GLN A N 1
ATOM 3265 C CA . GLN A 1 204 ? 45.975 61.179 26.033 1.00 6.76 201 GLN A CA 1
ATOM 3266 C C . GLN A 1 204 ? 46.900 61.847 25.031 1.00 6.39 201 GLN A C 1
ATOM 3267 O O . GLN A 1 204 ? 47.546 61.181 24.223 1.00 7.31 201 GLN A O 1
ATOM 3281 N N . ASP A 1 205 ? 47.001 63.170 25.120 1.00 7.00 202 ASP A N 1
ATOM 3282 C CA . ASP A 1 205 ? 47.881 64.002 24.288 1.00 7.13 202 ASP A CA 1
ATOM 3283 C C . ASP A 1 205 ? 49.350 63.668 24.434 1.00 8.35 202 ASP A C 1
ATOM 3284 O O . ASP A 1 205 ? 50.149 64.120 23.606 1.00 9.40 202 ASP A O 1
ATOM 3293 N N . LEU A 1 206 ? 49.743 62.968 25.499 1.00 8.50 203 LEU A N 1
ATOM 3294 C CA . LEU A 1 206 ? 51.149 62.817 25.885 1.00 8.79 203 LEU A CA 1
ATOM 3295 C C . LEU A 1 206 ? 51.697 61.442 25.583 1.00 9.77 203 LEU A C 1
ATOM 3296 O O . LEU A 1 206 ? 52.881 61.184 25.859 1.00 11.31 203 LEU A O 1
ATOM 3312 N N . HIS A 1 207 ? 50.864 60.539 25.053 1.00 9.49 204 HIS A N 1
ATOM 3313 C CA . HIS A 1 207 ? 51.271 59.148 24.829 1.00 9.05 204 HIS A CA 1
ATOM 3314 C C . HIS A 1 207 ? 50.778 58.691 23.474 1.00 8.78 204 HIS A C 1
ATOM 3315 O O . HIS A 1 207 ? 50.043 59.389 22.794 1.00 9.06 204 HIS A O 1
ATOM 3329 N N . GLY A 1 208 ? 51.121 57.461 23.124 1.00 9.46 205 GLY A N 1
ATOM 3330 C CA . GLY A 1 208 ? 50.902 56.949 21.793 1.00 9.57 205 GLY A CA 1
ATOM 3331 C C . GLY A 1 208 ? 51.951 57.461 20.829 1.00 10.56 205 GLY A C 1
ATOM 3332 O O . GLY A 1 208 ? 52.663 58.424 21.090 1.00 12.11 205 GLY A O 1
ATOM 3336 N N . GLN A 1 209 ? 52.002 56.840 19.663 1.00 10.58 206 GLN A N 1
ATOM 3337 C CA . GLN A 1 209 ? 52.977 57.239 18.665 1.00 12.05 206 GLN A CA 1
ATOM 3338 C C . GLN A 1 209 ? 52.558 58.589 18.093 1.00 11.94 206 GLN A C 1
ATOM 3339 O O . GLN A 1 209 ? 51.421 58.783 17.672 1.00 11.16 206 GLN A O 1
ATOM 3353 N N . LEU A 1 210 ? 53.487 59.518 18.020 1.00 12.51 207 LEU A N 1
ATOM 3354 C CA . LEU A 1 210 ? 53.195 60.856 17.522 1.00 13.33 207 LEU A CA 1
ATOM 3355 C C . LEU A 1 210 ? 53.196 60.869 16.000 1.00 13.69 207 LEU A C 1
ATOM 3356 O O . LEU A 1 210 ? 54.188 60.492 15.374 1.00 15.05 207 LEU A O 1
ATOM 3372 N N . ILE A 1 211 ? 52.087 61.285 15.404 1.00 12.71 208 ILE A N 1
ATOM 3373 C CA . ILE A 1 211 ? 51.951 61.396 13.955 1.00 13.24 208 ILE A CA 1
ATOM 3374 C C . ILE A 1 211 ? 52.119 62.886 13.634 1.00 14.24 208 ILE A C 1
ATOM 3375 O O . ILE A 1 211 ? 51.201 63.682 13.822 1.00 14.36 208 ILE A O 1
ATOM 3391 N N . GLU A 1 212 ? 53.294 63.273 13.157 1.00 15.57 209 GLU A N 1
ATOM 3392 C CA . GLU A 1 212 ? 53.618 64.689 13.105 1.00 18.36 209 GLU A CA 1
ATOM 3393 C C . GLU A 1 212 ? 52.939 65.420 11.948 1.00 19.16 209 GLU A C 1
ATOM 3394 O O . GLU A 1 212 ? 52.653 66.610 12.076 1.00 19.52 209 GLU A O 1
ATOM 3406 N N . ASP A 1 213 ? 52.688 64.746 10.820 1.00 20.50 210 ASP A N 1
ATOM 3407 C CA . ASP A 1 213 ? 52.058 65.336 9.640 1.00 22.38 210 ASP A CA 1
ATOM 3408 C C . ASP A 1 213 ? 50.648 64.778 9.492 1.00 20.80 210 ASP A C 1
ATOM 3409 O O . ASP A 1 213 ? 50.467 63.566 9.358 1.00 19.84 210 ASP A O 1
ATOM 3418 N N . ALA A 1 214 ? 49.643 65.654 9.558 1.00 20.86 211 ALA A N 1
ATOM 3419 C CA . ALA A 1 214 ? 48.250 65.252 9.398 1.00 20.93 211 ALA A CA 1
ATOM 3420 C C . ALA A 1 214 ? 47.998 64.455 8.130 1.00 20.69 211 ALA A C 1
ATOM 3421 O O . ALA A 1 214 ? 47.047 63.671 8.100 1.00 20.09 211 ALA A O 1
ATOM 3428 N N . GLN A 1 215 ? 48.833 64.613 7.100 1.00 21.13 212 GLN A N 1
ATOM 3429 C CA . GLN A 1 215 ? 48.704 63.806 5.887 1.00 20.55 212 GLN A CA 1
ATOM 3430 C C . GLN A 1 215 ? 48.814 62.317 6.172 1.00 20.21 212 GLN A C 1
ATOM 3431 O O . GLN A 1 215 ? 48.298 61.498 5.401 1.00 20.45 212 GLN A O 1
ATOM 3435 N N . ASP A 1 216 ? 49.488 61.953 7.249 1.00 19.30 213 ASP A N 1
ATOM 3436 C CA . ASP A 1 216 ? 49.746 60.561 7.580 1.00 18.13 213 ASP A CA 1
ATOM 3437 C C . ASP A 1 216 ? 48.694 59.968 8.507 1.00 15.20 213 ASP A C 1
ATOM 3438 O O . ASP A 1 216 ? 48.845 58.821 8.942 1.00 14.55 213 ASP A O 1
ATOM 3447 N N . ILE A 1 217 ? 47.635 60.716 8.829 1.00 14.04 214 ILE A N 1
ATOM 3448 C CA . ILE A 1 217 ? 46.651 60.230 9.784 1.00 12.09 214 ILE A CA 1
ATOM 3449 C C . ILE A 1 217 ? 45.881 59.069 9.188 1.00 12.47 214 ILE A C 1
ATOM 3450 O O . ILE A 1 217 ? 45.665 58.982 7.973 1.00 13.67 214 ILE A O 1
ATOM 3466 N N . LEU A 1 218 ? 45.467 58.165 10.061 1.00 11.19 215 LEU A N 1
ATOM 3467 C CA . LEU A 1 218 ? 44.736 56.977 9.665 1.00 11.40 215 LEU A CA 1
ATOM 3468 C C . LEU A 1 218 ? 43.602 56.722 10.644 1.00 10.23 215 LEU A C 1
ATOM 3469 O O . LEU A 1 218 ? 43.640 57.187 11.793 1.00 9.88 215 LEU A O 1
ATOM 3485 N N . PRO A 1 219 ? 42.591 55.951 10.223 1.00 9.89 216 PRO A N 1
ATOM 3486 C CA . PRO A 1 219 ? 41.477 55.634 11.118 1.00 9.59 216 PRO A CA 1
ATOM 3487 C C . PRO A 1 219 ? 41.993 55.078 12.437 1.00 9.13 216 PRO A C 1
ATOM 3488 O O . PRO A 1 219 ? 42.886 54.219 12.468 1.00 9.29 216 PRO A O 1
ATOM 3499 N N . GLY A 1 220 ? 41.388 55.526 13.525 1.00 8.40 217 GLY A N 1
ATOM 3500 C CA . GLY A 1 220 ? 41.778 55.091 14.838 1.00 7.48 217 GLY A CA 1
ATOM 3501 C C . GLY A 1 220 ? 42.777 55.990 15.528 1.00 7.32 217 GLY A C 1
ATOM 3502 O O . GLY A 1 220 ? 42.931 55.897 16.754 1.00 7.45 217 GLY A O 1
ATOM 3506 N N . ASP A 1 221 ? 43.477 56.841 14.781 1.00 7.32 218 ASP A N 1
ATOM 3507 C CA . ASP A 1 221 ? 44.327 57.840 15.413 1.00 7.80 218 ASP A CA 1
ATOM 3508 C C . ASP A 1 221 ? 43.426 58.803 16.169 1.00 8.38 218 ASP A C 1
ATOM 3509 O O . ASP A 1 221 ? 42.312 59.100 15.747 1.00 8.59 218 ASP A O 1
ATOM 3518 N N . ILE A 1 222 ? 43.906 59.284 17.308 1.00 7.04 219 ILE A N 1
ATOM 3519 C CA . ILE A 1 222 ? 43.197 60.322 18.053 1.00 7.04 219 ILE A CA 1
ATOM 3520 C C . ILE A 1 222 ? 43.841 61.669 17.776 1.00 6.58 219 ILE A C 1
ATOM 3521 O O . ILE A 1 222 ? 45.010 61.765 17.406 1.00 7.71 219 ILE A O 1
ATOM 3537 N N . ILE A 1 223 ? 43.011 62.705 17.834 1.00 7.56 220 ILE A N 1
ATOM 3538 C CA . ILE A 1 223 ? 43.415 64.086 17.611 1.00 7.36 220 ILE A CA 1
ATOM 3539 C C . ILE A 1 223 ? 43.016 64.872 18.841 1.00 7.14 220 ILE A C 1
ATOM 3540 O O . ILE A 1 223 ? 41.837 64.887 19.200 1.00 7.51 220 ILE A O 1
ATOM 3556 N N . THR A 1 224 ? 43.989 65.499 19.511 1.00 6.98 221 THR A N 1
ATOM 3557 C CA . THR A 1 224 ? 43.672 66.359 20.643 1.00 6.98 221 THR A CA 1
ATOM 3558 C C . THR A 1 224 ? 43.642 67.814 20.194 1.00 6.98 221 THR A C 1
ATOM 3559 O O . THR A 1 224 ? 44.268 68.188 19.193 1.00 7.88 221 THR A O 1
ATOM 3570 N N . PHE A 1 225 ? 42.881 68.630 20.924 1.00 7.68 222 PHE A N 1
ATOM 3571 C CA . PHE A 1 225 ? 42.624 70.010 20.559 1.00 7.80 222 PHE A CA 1
ATOM 3572 C C . PHE A 1 225 ? 42.670 70.898 21.798 1.00 7.85 222 PHE A C 1
ATOM 3573 O O . PHE A 1 225 ? 42.384 70.476 22.924 1.00 8.24 222 PHE A O 1
ATOM 3590 N N . ARG A 1 226 ? 42.970 72.182 21.537 1.00 7.99 223 ARG A N 1
ATOM 3591 C CA . ARG A 1 226 ? 42.908 73.231 22.545 1.00 9.12 223 ARG A CA 1
ATOM 3592 C C . ARG A 1 226 ? 41.686 74.076 22.235 1.00 9.98 223 ARG A C 1
ATOM 3593 O O . ARG A 1 226 ? 41.678 74.825 21.255 1.00 11.87 223 ARG A O 1
ATOM 3614 N N . THR A 1 227 ? 40.635 73.930 23.044 1.00 9.64 224 THR A N 1
ATOM 3615 C CA . THR A 1 227 ? 39.341 74.544 22.737 1.00 9.96 224 THR A CA 1
ATOM 3616 C C . THR A 1 227 ? 38.893 75.594 23.731 1.00 11.06 224 THR A C 1
ATOM 3617 O O . THR A 1 227 ? 37.801 76.139 23.548 1.00 13.18 224 THR A O 1
ATOM 3628 N N . ASP A 1 228 ? 39.684 75.917 24.755 1.00 10.94 225 ASP A N 1
ATOM 3629 C CA . ASP A 1 228 ? 39.277 76.880 25.792 1.00 10.99 225 ASP A CA 1
ATOM 3630 C C . ASP A 1 228 ? 40.101 78.153 25.641 1.00 11.31 225 ASP A C 1
ATOM 3631 O O . ASP A 1 228 ? 41.294 78.180 25.956 1.00 11.53 225 ASP A O 1
ATOM 3640 N N . SER A 1 229 ? 39.479 79.206 25.126 1.00 12.25 226 SER A N 1
ATOM 3641 C CA . SER A 1 229 ? 40.261 80.427 24.890 1.00 14.24 226 SER A CA 1
ATOM 3642 C C . SER A 1 229 ? 40.654 81.157 26.172 1.00 13.27 226 SER A C 1
ATOM 3643 O O . SER A 1 229 ? 41.540 82.017 26.113 1.00 13.34 226 SER A O 1
ATOM 3651 N N . ASP A 1 230 ? 40.084 80.802 27.315 1.00 13.53 227 ASP A N 1
ATOM 3652 C CA .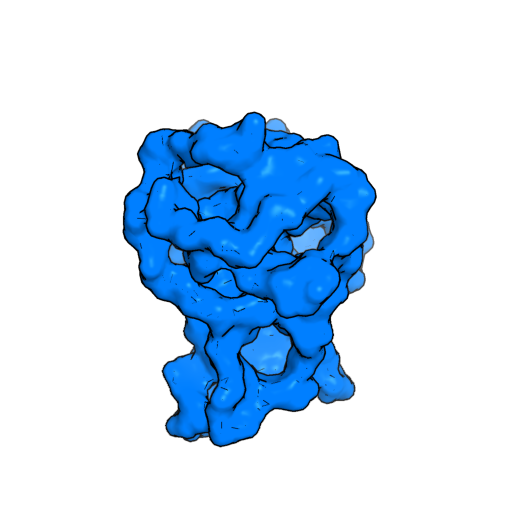 ASP A 1 230 ? 40.594 81.301 28.591 1.00 15.41 227 ASP A CA 1
ATOM 3653 C C . ASP A 1 230 ? 41.786 80.500 29.110 1.00 16.15 227 ASP A C 1
ATOM 3654 O O . ASP A 1 230 ? 42.382 80.903 30.115 1.00 18.16 227 ASP A O 1
ATOM 3663 N N . ASN A 1 231 ? 42.101 79.362 28.489 1.00 14.40 228 ASN A N 1
ATOM 3664 C CA . ASN A 1 231 ? 43.277 78.563 28.832 1.00 14.91 228 ASN A CA 1
ATOM 3665 C C . ASN A 1 231 ? 43.854 78.052 27.519 1.00 12.98 228 ASN A C 1
ATOM 3666 O O . ASN A 1 231 ? 43.853 76.846 27.252 1.00 12.58 228 ASN A O 1
ATOM 3677 N N . PRO A 1 232 ? 44.341 78.963 26.661 1.00 12.94 229 PRO A N 1
ATOM 3678 C CA . PRO A 1 232 ? 44.575 78.606 25.252 1.00 12.82 229 PRO A CA 1
ATOM 3679 C C . PRO A 1 232 ? 45.693 77.630 25.038 1.00 12.49 229 PRO A C 1
ATOM 3680 O O . PRO A 1 232 ? 45.780 77.065 23.937 1.00 13.59 229 PRO A O 1
ATOM 3691 N N . MET A 1 233 ? 46.553 77.411 26.028 1.00 12.35 230 MET A N 1
ATOM 3692 C CA . MET A 1 233 ? 47.628 76.451 25.866 1.00 13.81 230 MET A CA 1
ATOM 3693 C C . MET A 1 233 ? 47.287 75.071 26.409 1.00 13.50 230 MET A C 1
ATOM 3694 O O . MET A 1 233 ? 48.122 74.164 26.314 1.00 15.88 230 MET A O 1
ATOM 3708 N N . LEU A 1 234 ? 46.086 74.875 26.939 1.00 12.32 231 LEU A N 1
ATOM 3709 C CA . LEU A 1 234 ? 45.710 73.590 27.537 1.00 12.72 231 LEU A CA 1
ATOM 3710 C C . LEU A 1 234 ? 44.923 72.734 26.557 1.00 10.23 231 LEU A C 1
ATOM 3711 O O . LEU A 1 234 ? 44.048 73.226 25.835 1.00 9.89 231 LEU A O 1
ATOM 3727 N N . VAL A 1 235 ? 45.234 71.433 26.560 1.00 9.55 232 VAL A N 1
ATOM 3728 C CA . VAL A 1 235 ? 44.456 70.488 25.779 1.00 8.81 232 VAL A CA 1
ATOM 3729 C C . VAL A 1 235 ? 43.156 70.204 26.518 1.00 9.03 232 VAL A C 1
ATOM 3730 O O . VAL A 1 235 ? 43.170 69.848 27.697 1.00 10.21 232 VAL A O 1
ATOM 3743 N N . THR A 1 236 ? 42.040 70.365 25.832 1.00 7.86 233 THR A N 1
ATOM 3744 C CA . THR A 1 236 ? 40.743 70.248 26.451 1.00 8.24 233 THR A CA 1
ATOM 3745 C C . THR A 1 236 ? 39.770 69.363 25.702 1.00 8.91 233 THR A C 1
ATOM 3746 O O . THR A 1 236 ? 38.643 69.221 26.167 1.00 10.40 233 THR A O 1
ATOM 3757 N N . HIS A 1 237 ? 40.135 68.816 24.552 1.00 7.99 234 HIS A N 1
ATOM 3758 C CA . HIS A 1 237 ? 39.187 68.044 23.763 1.00 7.39 234 HIS A CA 1
ATOM 3759 C C . HIS A 1 237 ? 39.960 67.018 22.950 1.00 7.14 234 HIS A C 1
ATOM 3760 O O . HIS A 1 237 ? 41.174 67.148 22.727 1.00 7.56 234 HIS A O 1
ATOM 3774 N N . VAL A 1 238 ? 39.239 66.008 22.477 1.00 6.16 235 VAL A N 1
ATOM 3775 C CA . VAL A 1 238 ? 39.835 64.925 21.698 1.00 5.85 235 VAL A CA 1
ATOM 3776 C C . VAL A 1 238 ? 38.748 64.285 20.865 1.00 6.23 235 VAL A C 1
ATOM 3777 O O . VAL A 1 238 ? 37.586 64.252 21.275 1.00 6.54 235 VAL A O 1
ATOM 3790 N N . GLY A 1 239 ? 39.129 63.751 19.700 1.00 7.19 236 GLY A N 1
ATOM 3791 C CA . GLY A 1 239 ? 38.258 62.923 18.882 1.00 7.24 236 GLY A CA 1
ATOM 3792 C C . GLY A 1 239 ? 39.080 61.892 18.139 1.00 7.14 236 GLY A C 1
ATOM 3793 O O . GLY A 1 239 ? 40.302 61.905 18.203 1.00 7.47 236 GLY A O 1
ATOM 3797 N N . MET A 1 240 ? 38.398 60.966 17.457 1.00 6.89 237 MET A N 1
ATOM 3798 C CA . MET A 1 240 ? 39.067 59.859 16.767 1.00 6.86 237 MET A CA 1
ATOM 3799 C C . MET A 1 240 ? 38.843 59.987 15.261 1.00 7.54 237 MET A C 1
ATOM 3800 O O . MET A 1 240 ? 37.704 60.045 14.806 1.00 7.33 237 MET A O 1
ATOM 3814 N N . TYR A 1 241 ? 39.929 60.011 14.498 1.00 7.48 238 TYR A N 1
ATOM 3815 C CA . TYR A 1 241 ? 39.827 60.049 13.046 1.00 8.33 238 TYR A CA 1
ATOM 3816 C C . TYR A 1 241 ? 39.174 58.757 12.570 1.00 8.46 238 TYR A C 1
ATOM 3817 O O . TYR A 1 241 ? 39.530 57.670 13.033 1.00 9.22 238 TYR A O 1
ATOM 3835 N N . VAL A 1 242 ? 38.262 58.871 11.604 1.00 9.77 239 VAL A N 1
ATOM 3836 C CA . VAL A 1 242 ? 37.596 57.694 11.070 1.00 11.71 239 VAL A CA 1
ATOM 3837 C C . VAL A 1 242 ? 37.650 57.636 9.547 1.00 15.08 239 VAL A C 1
ATOM 3838 O O . VAL A 1 242 ? 36.958 56.823 8.930 1.00 17.49 239 VAL A O 1
ATOM 3851 N N . GLY A 1 243 ? 38.475 58.471 8.933 1.00 15.39 240 GLY A N 1
ATOM 3852 C CA . GLY A 1 243 ? 38.670 58.448 7.496 1.00 16.87 240 GLY A CA 1
ATOM 3853 C C . GLY A 1 243 ? 37.808 59.465 6.785 1.00 17.48 240 GLY A C 1
ATOM 3854 O O . GLY A 1 243 ? 36.878 60.045 7.340 1.00 16.52 240 GLY A O 1
ATOM 3858 N N . ASN A 1 244 ? 38.125 59.662 5.509 1.00 19.83 241 ASN A N 1
ATOM 3859 C CA . ASN A 1 244 ? 37.357 60.557 4.643 1.00 21.06 241 ASN A CA 1
ATOM 3860 C C . ASN A 1 244 ? 37.239 61.960 5.233 1.00 19.36 241 ASN A C 1
ATOM 3861 O O . ASN A 1 244 ? 36.211 62.632 5.085 1.00 19.43 241 ASN A O 1
ATOM 3872 N N . GLY A 1 245 ? 38.306 62.405 5.900 1.00 17.55 242 GLY A N 1
ATOM 3873 C CA . GLY A 1 245 ? 38.375 63.735 6.470 1.00 16.53 242 GLY A CA 1
ATOM 3874 C C . GLY A 1 245 ? 37.466 63.987 7.655 1.00 15.07 242 GLY A C 1
ATOM 3875 O O . GLY A 1 245 ? 37.249 65.141 8.013 1.00 15.67 242 GLY A O 1
ATOM 3879 N N . GLN A 1 246 ? 36.949 62.941 8.289 1.00 13.91 243 GLN A N 1
ATOM 3880 C CA . GLN A 1 246 ? 36.041 63.065 9.407 1.00 13.06 243 GLN A CA 1
ATOM 3881 C C . GLN A 1 246 ? 36.672 62.455 10.650 1.00 10.97 243 GLN A C 1
ATOM 3882 O O . GLN A 1 246 ? 37.421 61.470 10.583 1.00 11.40 243 GLN A O 1
ATOM 3896 N N . PHE A 1 247 ? 36.326 63.027 11.802 1.00 9.54 244 PHE A N 1
ATOM 3897 C CA . PHE A 1 247 ? 36.524 62.368 13.079 1.00 9.58 244 PHE A CA 1
ATOM 3898 C C . PHE A 1 247 ? 35.199 62.243 13.799 1.00 9.03 244 PHE A C 1
ATOM 3899 O O . PHE A 1 247 ? 34.216 62.883 13.453 1.00 9.41 244 PHE A O 1
ATOM 3916 N N . ILE A 1 248 ? 35.172 61.339 14.769 1.00 8.14 245 ILE A N 1
ATOM 3917 C CA . ILE A 1 248 ? 34.029 61.185 15.661 1.00 8.17 245 ILE A CA 1
ATOM 3918 C C . ILE A 1 248 ? 34.422 61.636 17.065 1.00 7.81 245 ILE A C 1
ATOM 3919 O O . ILE A 1 248 ? 35.539 61.381 17.536 1.00 7.83 245 ILE A O 1
ATOM 3935 N N . HIS A 1 249 ? 33.526 62.361 17.721 1.00 7.57 246 HIS A N 1
ATOM 3936 C CA . HIS A 1 249 ? 33.768 62.832 19.074 1.00 7.67 246 HIS A CA 1
ATOM 3937 C C . HIS A 1 249 ? 32.462 62.959 19.850 1.00 7.63 246 HIS A C 1
ATOM 3938 O O . HIS A 1 249 ? 31.371 63.036 19.274 1.00 8.06 246 HIS A O 1
ATOM 3952 N N . ALA A 1 250 ? 32.587 62.948 21.173 1.00 7.40 247 ALA A N 1
ATOM 3953 C CA . ALA A 1 250 ? 31.490 63.337 22.038 1.00 8.29 247 ALA A CA 1
ATOM 3954 C C . ALA A 1 250 ? 31.623 64.833 22.259 1.00 8.64 247 ALA A C 1
ATOM 3955 O O . ALA A 1 250 ? 32.667 65.293 22.753 1.00 9.14 247 ALA A O 1
ATOM 3962 N N . SER A 1 251 ? 30.593 65.575 21.896 1.00 9.78 248 SER A N 1
ATOM 3963 C CA . SER A 1 251 ? 30.674 67.021 21.907 1.00 10.78 248 SER A CA 1
ATOM 3964 C C . SER A 1 251 ? 29.522 67.629 22.676 1.00 10.87 248 SER A C 1
ATOM 3965 O O . SER A 1 251 ? 28.398 67.148 22.598 1.00 10.74 248 SER A O 1
ATOM 3973 N N . THR A 1 252 ? 29.796 68.726 23.381 1.00 11.71 249 THR A N 1
ATOM 3974 C CA . THR A 1 252 ? 28.708 69.468 24.002 1.00 13.19 249 THR A CA 1
ATOM 3975 C C . THR A 1 252 ? 27.888 70.221 22.975 1.00 13.09 249 THR A C 1
ATOM 3976 O O . THR A 1 252 ? 26.746 70.581 23.273 1.00 13.58 249 THR A O 1
ATOM 3987 N N . ASN A 1 253 ? 28.420 70.431 21.780 1.00 13.30 250 ASN A N 1
ATOM 3988 C CA . ASN A 1 253 ? 27.656 71.030 20.698 1.00 14.15 250 ASN A CA 1
ATOM 3989 C C . ASN A 1 253 ? 26.788 69.927 20.108 1.00 13.48 250 ASN A C 1
ATOM 3990 O O . ASN A 1 253 ? 27.274 69.052 19.385 1.00 15.28 250 ASN A O 1
ATOM 4001 N N . GLY A 1 254 ? 25.504 69.914 20.457 1.00 12.05 251 GLY A N 1
ATOM 4002 C CA . GLY A 1 254 ? 24.648 68.793 20.178 1.00 11.77 251 GLY A CA 1
ATOM 4003 C C . GLY A 1 254 ? 24.531 67.786 21.312 1.00 11.31 251 GLY A C 1
ATOM 4004 O O . GLY A 1 254 ? 23.654 66.918 21.256 1.00 12.62 251 GLY A O 1
ATOM 4008 N N . TYR A 1 255 ? 25.391 67.886 22.337 1.00 10.46 252 TYR A N 1
ATOM 4009 C CA . TYR A 1 255 ? 25.429 66.955 23.467 1.00 9.70 252 TYR A CA 1
ATOM 4010 C C . TYR A 1 255 ? 25.351 65.505 23.008 1.00 9.62 252 TYR A C 1
ATOM 4011 O O . TYR A 1 255 ? 24.541 64.718 23.494 1.00 9.76 252 TYR A O 1
ATOM 4029 N N . VAL A 1 256 ? 26.226 65.126 22.086 1.00 8.90 253 VAL A N 1
ATOM 4030 C CA . VAL A 1 256 ? 26.078 63.832 21.426 1.00 9.60 253 VAL A CA 1
ATOM 4031 C C . VAL A 1 256 ? 27.410 63.403 20.833 1.00 8.83 253 VAL A C 1
ATOM 4032 O O . VAL A 1 256 ? 28.284 64.242 20.528 1.00 9.48 253 VAL A O 1
ATOM 4045 N N . VAL A 1 257 ? 27.530 62.095 20.620 1.00 8.75 254 VAL A N 1
ATOM 4046 C CA . VAL A 1 257 ? 28.608 61.499 19.854 1.00 8.08 254 VAL A CA 1
ATOM 4047 C C . VAL A 1 257 ? 28.229 61.605 18.388 1.00 8.17 254 VAL A C 1
ATOM 4048 O O . VAL A 1 257 ? 27.169 61.123 17.980 1.00 9.60 254 VAL A O 1
ATOM 4061 N N . LYS A 1 258 ? 29.087 62.244 17.606 1.00 8.72 255 LYS A N 1
ATOM 4062 C CA . LYS A 1 258 ? 28.796 62.593 16.227 1.00 9.34 255 LYS A CA 1
ATOM 4063 C C . LYS A 1 258 ? 30.059 62.735 15.394 1.00 9.05 255 LYS A C 1
ATOM 4064 O O . LYS A 1 258 ? 31.184 62.858 15.914 1.00 8.86 255 LYS A O 1
ATOM 4083 N N . TYR A 1 259 ? 29.846 62.717 14.078 1.00 9.66 256 TYR A N 1
ATOM 4084 C CA . TYR A 1 259 ? 30.889 63.065 13.131 1.00 9.87 256 TYR A CA 1
ATOM 4085 C C . TYR A 1 259 ? 31.192 64.557 13.159 1.00 10.69 256 TYR A C 1
ATOM 4086 O O . TYR A 1 259 ? 30.329 65.404 13.447 1.00 11.58 256 TYR A O 1
ATOM 4104 N N . GLN A 1 260 ? 32.421 64.869 12.761 1.00 10.68 257 GLN A N 1
ATOM 4105 C CA A GLN A 1 260 ? 32.884 66.237 12.591 0.45 11.13 257 GLN A CA 1
ATOM 4106 C CA B GLN A 1 260 ? 32.877 66.243 12.567 0.55 10.86 257 GLN A CA 1
ATOM 4107 C C . GLN A 1 260 ? 33.870 66.274 11.424 1.00 11.34 257 GLN A C 1
ATOM 4108 O O . GLN A 1 260 ? 34.786 65.456 11.348 1.00 11.38 257 GLN A O 1
ATOM 4135 N N . ASP A 1 261 ? 33.733 67.269 10.557 1.00 12.80 258 ASP A N 1
ATOM 4136 C CA . ASP A 1 261 ? 34.680 67.468 9.479 1.00 14.34 258 ASP A CA 1
ATOM 4137 C C . ASP A 1 261 ? 35.974 68.022 10.044 1.00 13.89 258 ASP A C 1
ATOM 4138 O O . ASP A 1 261 ? 35.973 69.089 10.668 1.00 14.45 258 ASP A O 1
ATOM 4147 N N . PHE A 1 262 ? 37.076 67.301 9.833 1.00 13.20 259 PHE A N 1
ATOM 4148 C CA . PHE A 1 262 ? 38.330 67.635 10.503 1.00 13.60 259 PHE A CA 1
ATOM 4149 C C . PHE A 1 262 ? 38.840 69.013 10.059 1.00 15.26 259 PHE A C 1
ATOM 4150 O O . PHE A 1 262 ? 39.195 69.866 10.892 1.00 15.20 259 PHE A O 1
ATOM 4167 N N . TYR A 1 263 ? 38.879 69.253 8.746 1.00 17.29 260 TYR A N 1
ATOM 4168 C CA . TYR A 1 263 ? 39.478 70.485 8.245 1.00 19.83 260 TYR A CA 1
ATOM 4169 C C . TYR A 1 263 ? 38.671 71.716 8.643 1.00 19.04 260 TYR A C 1
ATOM 4170 O O . TYR A 1 263 ? 39.252 72.773 8.871 1.00 19.93 260 TYR A O 1
ATOM 4188 N N . LYS A 1 264 ? 37.349 71.591 8.762 1.00 18.41 261 LYS A N 1
ATOM 4189 C CA . LYS A 1 264 ? 36.497 72.700 9.168 1.00 18.58 261 LYS A CA 1
ATOM 4190 C C . LYS A 1 264 ? 36.373 72.891 10.679 1.00 16.76 261 LYS A C 1
ATOM 4191 O O . LYS A 1 264 ? 35.783 73.888 11.122 1.00 17.88 261 LYS A O 1
ATOM 4210 N N . TYR A 1 265 ? 36.879 71.991 11.482 1.00 14.59 262 TYR A N 1
ATOM 4211 C CA . TYR A 1 265 ? 36.725 72.147 12.921 1.00 13.04 262 TYR A CA 1
ATOM 4212 C C . TYR A 1 265 ? 37.564 73.343 13.382 1.00 13.84 262 TYR A C 1
ATOM 4213 O O . TYR A 1 265 ? 38.785 73.353 13.151 1.00 14.91 262 TYR A O 1
ATOM 4231 N N . PRO A 1 266 ? 36.989 74.336 14.063 1.00 13.62 263 PRO A N 1
ATOM 4232 C CA . PRO A 1 266 ? 37.688 75.628 14.219 1.00 14.40 263 PRO A CA 1
ATOM 4233 C C . PRO A 1 266 ? 38.512 75.742 15.485 1.00 15.64 263 PRO A C 1
ATOM 4234 O O . PRO A 1 266 ? 38.508 76.805 16.110 1.00 18.14 263 PRO A O 1
ATOM 4245 N N . TYR A 1 267 ? 39.205 74.692 15.893 1.00 14.56 264 TYR A N 1
ATOM 4246 C CA . TYR A 1 267 ? 40.076 74.755 17.049 1.00 13.51 264 TYR A CA 1
ATOM 4247 C C . TYR A 1 267 ? 41.406 74.110 16.715 1.00 12.68 264 TYR A C 1
ATOM 4248 O O . TYR A 1 267 ? 41.460 73.176 15.908 1.00 13.71 264 TYR A O 1
ATOM 4266 N N . PRO A 1 268 ? 42.497 74.592 17.301 1.00 12.36 265 PRO A N 1
ATOM 4267 C CA . PRO A 1 268 ? 43.807 74.069 16.921 1.00 12.16 265 PRO A CA 1
ATOM 4268 C C . PRO A 1 268 ? 44.062 72.672 17.446 1.00 10.51 265 PRO A C 1
ATOM 4269 O O . PRO A 1 268 ? 43.730 72.339 18.584 1.00 10.67 265 PRO A O 1
ATOM 4280 N N . VAL A 1 269 ? 44.677 71.864 16.593 1.00 10.42 266 VAL A N 1
ATOM 4281 C CA . VAL A 1 269 ? 45.178 70.558 16.981 1.00 10.39 266 VAL A CA 1
ATOM 4282 C C . VAL A 1 269 ? 46.382 70.738 17.893 1.00 10.21 266 VAL A C 1
ATOM 4283 O O . VAL A 1 269 ? 47.249 71.584 17.649 1.00 11.37 266 VAL A O 1
ATOM 4296 N N . SER A 1 270 ? 46.473 69.876 18.903 1.00 9.36 267 SER A N 1
ATOM 4297 C CA . SER A 1 270 ? 47.686 69.747 19.729 1.00 9.13 267 SER A CA 1
ATOM 4298 C C . SER A 1 270 ? 48.556 68.633 19.167 1.00 9.48 267 SER A C 1
ATOM 4299 O O . SER A 1 270 ? 49.620 68.900 18.620 1.00 9.76 267 SER A O 1
ATOM 4307 N N . THR A 1 271 ? 48.121 67.375 19.286 1.00 9.06 268 THR A N 1
ATOM 4308 C CA . THR A 1 271 ? 48.844 66.275 18.659 1.00 9.06 268 THR A CA 1
ATOM 4309 C C . THR A 1 271 ? 47.877 65.274 18.048 1.00 8.51 268 THR A C 1
ATOM 4310 O O . THR A 1 271 ? 46.693 65.212 18.390 1.00 8.60 268 THR A O 1
ATOM 4321 N N . ILE A 1 272 ? 48.418 64.495 17.125 1.00 8.43 269 ILE A N 1
ATOM 4322 C CA . ILE A 1 272 ? 47.787 63.299 16.565 1.00 8.30 269 ILE A CA 1
ATOM 4323 C C . ILE A 1 272 ? 48.552 62.109 17.117 1.00 7.95 269 ILE A C 1
ATOM 4324 O O . ILE A 1 272 ? 49.782 62.034 16.978 1.00 8.94 269 ILE A O 1
ATOM 4340 N N . ARG A 1 273 ? 47.827 61.175 17.748 1.00 7.88 270 ARG A N 1
ATOM 4341 C CA . ARG A 1 273 ? 48.459 60.081 18.464 1.00 7.46 270 ARG A CA 1
ATOM 4342 C C . ARG A 1 273 ? 47.878 58.749 18.004 1.00 7.79 270 ARG A C 1
ATOM 4343 O O . ARG A 1 273 ? 46.647 58.591 17.894 1.00 7.57 270 ARG A O 1
ATOM 4364 N N . ARG A 1 274 ? 48.767 57.791 17.774 1.00 7.69 271 ARG A N 1
ATOM 4365 C CA . ARG A 1 274 ? 48.421 56.466 17.259 1.00 7.63 271 ARG A CA 1
ATOM 4366 C C . ARG A 1 274 ? 48.697 55.446 18.363 1.00 8.08 271 ARG A C 1
ATOM 4367 O O . ARG A 1 274 ? 49.855 55.168 18.705 1.00 8.97 271 ARG A O 1
ATOM 4388 N N . TYR A 1 275 ? 47.626 54.933 18.947 1.00 7.39 272 TYR A N 1
ATOM 4389 C CA . TYR A 1 275 ? 47.715 53.978 20.039 1.00 7.29 272 TYR A CA 1
ATOM 4390 C C . TYR A 1 275 ? 47.634 52.539 19.567 1.00 8.03 272 TYR A C 1
ATOM 4391 O O . TYR A 1 275 ? 47.844 51.628 20.370 1.00 9.83 272 TYR A O 1
ATOM 4409 N N . TRP A 1 276 ? 47.298 52.301 18.303 1.00 8.33 273 TRP A N 1
ATOM 4410 C CA . TRP A 1 276 ? 47.290 50.970 17.718 1.00 9.80 273 TRP A CA 1
ATOM 4411 C C . TRP A 1 276 ? 48.633 50.690 17.067 1.00 11.24 273 TRP A C 1
ATOM 4412 O O . TRP A 1 276 ? 49.352 51.607 16.656 1.00 12.27 273 TRP A O 1
ATOM 4433 N N . THR A 1 277 ? 48.998 49.412 17.032 1.00 12.86 274 THR A N 1
ATOM 4434 C CA . THR A 1 277 ? 50.314 49.037 16.531 1.00 16.39 274 THR A CA 1
ATOM 4435 C C . THR A 1 277 ? 50.276 47.915 15.528 1.00 18.91 274 THR A C 1
ATOM 4436 O O . THR A 1 277 ? 51.323 47.576 14.970 1.00 21.27 274 THR A O 1
ATOM 4447 N N . LYS A 1 278 ? 49.139 47.300 15.320 1.00 18.41 275 LYS A N 1
ATOM 4448 C CA . LYS A 1 278 ? 49.018 46.157 14.434 1.00 19.78 275 LYS A CA 1
ATOM 4449 C C . LYS A 1 278 ? 47.585 46.148 13.945 1.00 19.41 275 LYS A C 1
ATOM 4450 O O . LYS A 1 278 ? 46.747 46.888 14.514 1.00 18.36 275 LYS A O 1
#

Radius of gyration: 20.3 Å; Cα contacts (8 Å, |Δi|>4): 669; chains: 1; bounding box: 35×64×46 Å

Secondary structure (DSSP, 8-state):
--S---TTS-S---PPP-EEEEE--TTSSEEEEESSSS--TT---EEEETT-EEEEEEEETTEEEEEETTEEEEEEGGGEEEE-EEEEBSS-EEEESSSSSSPPEEEEE-TT-EEEEEEEEETTEEEEEETTEEEEEEGGGBS--SS-S-SSSHHHHHHHHHHTTTTPEE-TT-BSSSEE-HHHHHHHHHHTTT----SSHHHHTTSSEE--SGGG--TT-EEEE---TTSTTS--EEEEEEETTEEEEEETTTTEEEEEETTT--S-EEEEEE----

Sequence (278 aa):
GPGMLSILLSASSSSYQQTQTIGRLTTPGTNLVKAYKSSNPDLARNCYWLYFDYYVHILGYENGFAHVRIGTEDCWISKDDSLEEITIPTQSVTEANIYSEPSRTGTIVRYVPANSQVTILDFNCDGFYRINYRGYIGYILEDALQYKWKQQIDGANDGERRAANLVKKTKLGCKYILGMSGPDTYDCSGLMQWAYNRLDIFMHRTADVQDLHGQLIEDAQDILPGDIITFRTDSDNPMLVTHVGMYVGNGQFIHASTNGYVVKYQQDFYKYPYPVSTIRRYWTK

Foldseek 3Di:
DAQDDDPVFAQDDPDADWFKKFFAQPPDFKWFWDADLDDPVVCGPAIDTHGFMWIFRDDDNQWTWTAQAPDITITGPVGIDTDKAKWFFAAKYFFFAARGSNGDGQDTDHHGAIWIFGADPRRQWTWIAGPNGTGTTGPNRIPDDLFDPDDPFVLLRLLVQLVVFFFAFEDPPDQDDRYYAFQSVLQNSSSSVSFGDHRFLQRSLVDADFDPDPVPDDRNKKWWFQDDPVCRVGTHGMWTDNDPQWTWGQDPPVRTTDIDRNVPPPTDTRTTHHRIDD

Organism: Trichomonas vaginalis (strain ATCC PRA-98 / G3) (NCBI:txid412133)